Protein AF-A0A9E5UK78-F1 (afdb_monomer_lite)

Structure (mmCIF, N/CA/C/O backbone):
data_AF-A0A9E5UK78-F1
#
_entry.id   AF-A0A9E5UK78-F1
#
loop_
_atom_site.group_PDB
_atom_site.id
_atom_site.type_symbol
_atom_site.label_atom_id
_atom_site.label_alt_id
_atom_site.label_comp_id
_atom_site.label_asym_id
_atom_site.label_entity_id
_atom_site.label_seq_id
_atom_site.pdbx_PDB_ins_code
_atom_site.Cartn_x
_atom_site.Cartn_y
_atom_site.Cartn_z
_atom_site.occupancy
_atom_site.B_iso_or_equiv
_atom_site.auth_seq_id
_atom_site.auth_comp_id
_atom_site.auth_asym_id
_atom_site.auth_atom_id
_atom_site.pdbx_PDB_model_num
ATOM 1 N N . MET A 1 1 ? 20.469 11.215 -58.351 1.00 42.41 1 MET A N 1
ATOM 2 C CA . MET A 1 1 ? 19.037 10.948 -58.087 1.00 42.41 1 MET A CA 1
ATOM 3 C C . MET A 1 1 ? 18.698 11.428 -56.680 1.00 42.41 1 MET A C 1
ATOM 5 O O . MET A 1 1 ? 18.996 10.739 -55.715 1.00 42.41 1 MET A O 1
ATOM 9 N N . PHE A 1 2 ? 18.163 12.644 -56.558 1.00 44.72 2 PHE A N 1
ATOM 10 C CA . PHE A 1 2 ? 17.703 13.219 -55.291 1.00 44.72 2 PHE A CA 1
ATOM 11 C C . PHE A 1 2 ? 16.224 12.866 -55.111 1.00 44.72 2 PHE A C 1
ATOM 13 O O . PHE A 1 2 ? 15.361 13.484 -55.723 1.00 44.72 2 PHE A O 1
ATOM 20 N N . VAL A 1 3 ? 15.929 11.849 -54.301 1.00 43.56 3 VAL A N 1
ATOM 21 C CA . VAL A 1 3 ? 14.555 11.591 -53.851 1.00 43.56 3 VAL A CA 1
ATOM 22 C C . VAL A 1 3 ? 14.324 12.437 -52.599 1.00 43.56 3 VAL A C 1
ATOM 24 O O . VAL A 1 3 ? 14.972 12.242 -51.570 1.00 43.56 3 VAL A O 1
ATOM 27 N N . SER A 1 4 ? 13.451 13.434 -52.734 1.00 45.41 4 SER A N 1
ATOM 28 C CA . SER A 1 4 ? 13.182 14.498 -51.766 1.00 45.41 4 SER A CA 1
ATOM 29 C C . SER A 1 4 ? 12.792 13.980 -50.377 1.00 45.41 4 SER A C 1
ATOM 31 O O . SER A 1 4 ? 11.933 13.109 -50.231 1.00 45.41 4 SER A O 1
ATOM 33 N N . ARG A 1 5 ? 13.387 14.581 -49.334 1.00 51.69 5 ARG A N 1
ATOM 34 C CA . ARG A 1 5 ? 13.123 14.311 -47.903 1.00 51.69 5 ARG A CA 1
ATOM 35 C C . ARG A 1 5 ? 11.638 14.415 -47.517 1.00 51.69 5 ARG A C 1
ATOM 37 O O . ARG A 1 5 ? 11.216 13.764 -46.568 1.00 51.69 5 ARG A O 1
ATOM 44 N N . THR A 1 6 ? 10.843 15.161 -48.277 1.00 49.16 6 THR A N 1
ATOM 45 C CA . THR A 1 6 ? 9.388 15.287 -48.109 1.00 49.16 6 THR A CA 1
ATOM 46 C C . THR A 1 6 ? 8.626 13.993 -48.405 1.00 49.16 6 THR A C 1
ATOM 48 O O . THR A 1 6 ? 7.632 13.717 -47.739 1.00 49.16 6 THR A O 1
ATOM 51 N N . LEU A 1 7 ? 9.120 13.139 -49.310 1.00 45.22 7 LEU A N 1
ATOM 52 C CA . LEU A 1 7 ? 8.459 11.868 -49.633 1.00 45.22 7 LEU A CA 1
ATOM 53 C C . LEU A 1 7 ? 8.651 10.819 -48.522 1.00 45.22 7 LEU A C 1
ATOM 55 O O . LEU A 1 7 ? 7.753 10.027 -48.250 1.00 45.22 7 LEU A O 1
ATOM 59 N N . ARG A 1 8 ? 9.795 10.850 -47.819 1.00 50.72 8 ARG A N 1
ATOM 60 C CA . ARG A 1 8 ? 10.050 9.970 -46.662 1.00 50.72 8 ARG A CA 1
ATOM 61 C C . ARG A 1 8 ? 9.171 10.316 -45.458 1.00 50.72 8 ARG A C 1
ATOM 63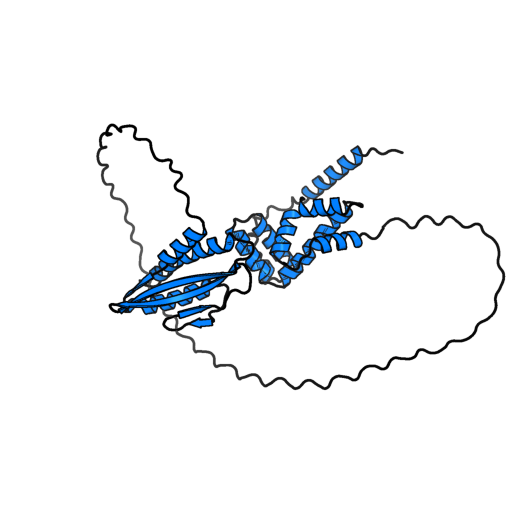 O O . ARG A 1 8 ? 8.740 9.404 -44.765 1.00 50.72 8 ARG A O 1
ATOM 70 N N . GLY A 1 9 ? 8.862 11.597 -45.239 1.00 44.38 9 GLY A N 1
ATOM 71 C CA . GLY A 1 9 ? 7.950 12.021 -44.169 1.00 44.38 9 GLY A CA 1
ATOM 72 C C . GLY A 1 9 ? 6.514 11.529 -44.379 1.00 44.38 9 GLY A C 1
ATOM 73 O O . GLY A 1 9 ? 5.891 11.030 -43.445 1.00 44.38 9 GLY A O 1
ATOM 74 N N . ALA A 1 10 ? 6.018 11.585 -45.619 1.00 46.38 10 ALA A N 1
ATOM 75 C CA . ALA A 1 10 ? 4.668 11.131 -45.955 1.00 46.38 10 ALA A CA 1
ATOM 76 C C . ALA A 1 10 ? 4.504 9.602 -45.843 1.00 46.38 10 ALA A C 1
ATOM 78 O O . ALA A 1 10 ? 3.478 9.127 -45.365 1.00 46.38 10 ALA A O 1
ATOM 79 N N . ILE A 1 11 ? 5.529 8.824 -46.207 1.00 51.22 11 ILE A N 1
ATOM 80 C CA . ILE A 1 11 ? 5.486 7.353 -46.118 1.00 51.22 11 ILE A CA 1
ATOM 81 C C . ILE A 1 11 ? 5.509 6.876 -44.654 1.00 51.22 11 ILE A C 1
ATOM 83 O O . ILE A 1 11 ? 4.821 5.915 -44.312 1.00 51.22 11 ILE A O 1
ATOM 87 N N . ILE A 1 12 ? 6.229 7.572 -43.765 1.00 52.47 12 ILE A N 1
ATOM 88 C CA . ILE A 1 12 ? 6.264 7.247 -42.328 1.00 52.47 12 ILE A CA 1
ATOM 89 C C . ILE A 1 12 ? 4.917 7.563 -41.653 1.00 52.47 12 ILE A C 1
ATOM 91 O O . ILE A 1 12 ? 4.447 6.773 -40.835 1.00 52.47 12 ILE A O 1
ATOM 95 N N . ALA A 1 13 ? 4.251 8.658 -42.037 1.00 48.34 13 ALA A N 1
ATOM 96 C CA . ALA A 1 13 ? 2.926 9.000 -41.514 1.00 48.34 13 ALA A CA 1
ATOM 97 C C . ALA A 1 13 ? 1.843 7.987 -41.938 1.00 48.34 13 ALA A C 1
ATOM 99 O O . ALA A 1 13 ? 0.986 7.624 -41.133 1.00 48.34 13 ALA A O 1
ATOM 100 N N . VAL A 1 14 ? 1.912 7.468 -43.169 1.00 49.97 14 VAL A N 1
ATOM 101 C CA . VAL A 1 14 ? 0.962 6.459 -43.673 1.00 49.97 14 VAL A CA 1
ATOM 102 C C . VAL A 1 14 ? 1.229 5.071 -43.075 1.00 49.97 14 VAL A C 1
ATOM 104 O O . VAL A 1 14 ? 0.281 4.354 -42.765 1.00 49.97 14 VAL A O 1
ATOM 107 N N . ALA A 1 15 ? 2.490 4.702 -42.821 1.00 47.78 15 ALA A N 1
ATOM 108 C CA . ALA A 1 15 ? 2.818 3.441 -42.150 1.00 47.78 15 ALA A CA 1
ATOM 109 C C . ALA A 1 15 ? 2.367 3.422 -40.676 1.00 47.78 15 ALA A C 1
ATOM 111 O O . ALA A 1 15 ? 1.872 2.402 -40.200 1.00 47.78 15 ALA A O 1
ATOM 112 N N . LEU A 1 16 ? 2.457 4.554 -39.966 1.00 47.16 16 LEU A N 1
ATOM 113 C CA . LEU A 1 16 ? 1.94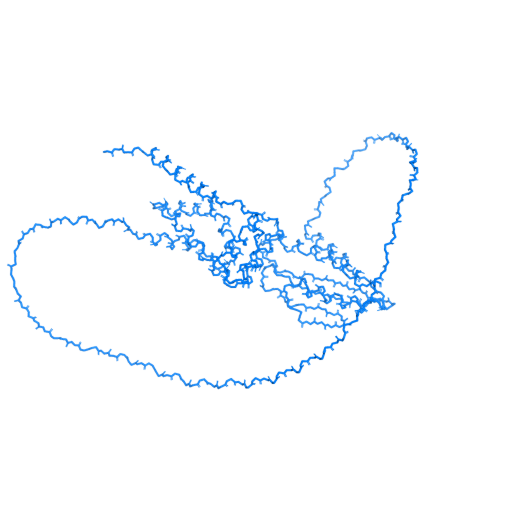1 4.677 -38.596 1.00 47.16 16 LEU A CA 1
ATOM 114 C C . LEU A 1 16 ? 0.404 4.705 -38.544 1.00 47.16 16 LEU A C 1
ATOM 116 O O . LEU A 1 16 ? -0.181 4.133 -37.627 1.00 47.16 16 LEU A O 1
ATOM 120 N N . ALA A 1 17 ? -0.260 5.280 -39.552 1.00 41.0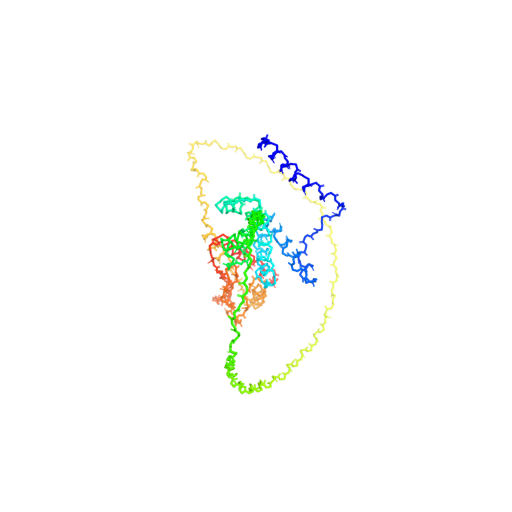3 17 ALA A N 1
ATOM 121 C CA . ALA A 1 17 ? -1.719 5.229 -39.666 1.00 41.03 17 ALA A CA 1
ATOM 122 C C . ALA A 1 17 ? -2.243 3.824 -40.032 1.00 41.03 17 ALA A C 1
ATOM 124 O O . ALA A 1 17 ? -3.293 3.413 -39.543 1.00 41.03 17 ALA A O 1
ATOM 125 N N . ALA A 1 18 ? -1.501 3.047 -40.830 1.00 38.00 18 ALA A N 1
ATOM 126 C CA . ALA A 1 18 ? -1.883 1.682 -41.200 1.00 38.00 18 ALA A CA 1
ATOM 127 C C . ALA A 1 18 ? -1.748 0.677 -40.038 1.00 38.00 18 ALA A C 1
ATOM 129 O O . ALA A 1 18 ? -2.551 -0.247 -39.931 1.00 38.00 18 ALA A O 1
ATOM 130 N N . VAL A 1 19 ? -0.800 0.885 -39.114 1.00 45.50 19 VAL A N 1
ATOM 131 C CA . VAL A 1 19 ? -0.694 0.071 -37.885 1.00 45.50 19 VAL A CA 1
ATOM 132 C C . VAL A 1 19 ? -1.803 0.414 -36.878 1.00 45.50 19 VAL A C 1
ATOM 134 O O . VAL A 1 19 ? -2.191 -0.438 -36.082 1.00 45.50 19 VAL A O 1
ATOM 137 N N . ALA A 1 20 ? -2.397 1.609 -36.959 1.00 43.84 20 ALA A N 1
ATOM 138 C CA . ALA A 1 20 ? -3.570 1.971 -36.162 1.00 43.84 20 ALA A CA 1
ATOM 139 C C . ALA A 1 20 ? -4.896 1.388 -36.705 1.00 43.84 20 ALA A C 1
ATOM 141 O O . ALA A 1 20 ? -5.881 1.354 -35.973 1.00 43.84 20 ALA A O 1
ATOM 142 N N . ALA A 1 21 ? -4.935 0.909 -37.956 1.00 40.28 21 ALA A N 1
ATOM 143 C CA . ALA A 1 21 ? -6.167 0.481 -38.633 1.00 40.28 21 ALA A CA 1
ATOM 144 C C . ALA A 1 21 ? -6.405 -1.046 -38.665 1.00 40.28 21 ALA A C 1
ATOM 146 O O . ALA A 1 21 ? -7.462 -1.486 -39.113 1.00 40.28 21 ALA A O 1
ATOM 147 N N . LEU A 1 22 ? -5.476 -1.869 -38.163 1.00 42.88 22 LEU A N 1
ATOM 148 C CA . LEU A 1 22 ? -5.626 -3.336 -38.100 1.00 42.88 22 LEU A CA 1
ATOM 149 C C . LEU A 1 22 ? -6.180 -3.864 -36.760 1.00 42.88 22 LEU A C 1
ATOM 151 O O . LEU A 1 22 ? -6.131 -5.061 -36.496 1.00 42.88 22 LEU A O 1
ATOM 155 N N . SER A 1 23 ? -6.756 -2.997 -35.925 1.00 46.34 23 SER A N 1
ATOM 156 C CA . SER A 1 23 ? -7.429 -3.371 -34.669 1.00 46.34 23 SER A CA 1
ATOM 157 C C . SER A 1 23 ? -8.962 -3.418 -34.766 1.00 46.34 23 SER A C 1
ATOM 159 O O . SER A 1 23 ? -9.639 -3.549 -33.747 1.00 46.34 23 SER A O 1
ATOM 161 N N . ILE A 1 24 ? -9.539 -3.374 -35.973 1.00 49.03 24 ILE A N 1
ATOM 162 C CA . ILE A 1 24 ? -10.983 -3.572 -36.178 1.00 49.03 24 ILE A CA 1
ATOM 163 C C . ILE A 1 24 ? -11.240 -5.057 -36.458 1.00 49.03 24 ILE A C 1
ATOM 165 O O . ILE A 1 24 ? -11.395 -5.489 -37.596 1.00 49.03 24 ILE A O 1
ATOM 169 N N . GLY A 1 25 ? -11.249 -5.851 -35.390 1.00 36.47 25 GLY A N 1
ATOM 170 C CA . GLY A 1 25 ? -11.561 -7.275 -35.426 1.00 36.47 25 GLY A CA 1
ATOM 171 C C . GLY A 1 25 ? -12.375 -7.679 -34.204 1.00 36.47 25 GLY A C 1
ATOM 172 O O . GLY A 1 25 ? -11.811 -8.071 -33.191 1.00 36.47 25 GLY A O 1
ATOM 173 N N . GLY A 1 26 ? -13.701 -7.597 -34.331 1.00 32.50 26 GLY A N 1
ATOM 174 C CA . GLY A 1 26 ? -14.662 -8.216 -33.420 1.00 32.50 26 GLY A CA 1
ATOM 175 C C . GLY A 1 26 ? -15.171 -7.306 -32.305 1.00 32.50 26 GLY A C 1
ATOM 176 O O . GLY A 1 26 ? -14.442 -6.947 -31.385 1.00 32.50 26 GLY A O 1
ATOM 177 N N . CYS A 1 27 ? -16.472 -7.011 -32.341 1.00 35.50 27 CYS A N 1
ATOM 178 C CA . CYS A 1 27 ? -17.244 -6.560 -31.187 1.00 35.50 27 CYS A CA 1
ATOM 179 C C . CYS A 1 27 ? -17.298 -7.680 -30.133 1.00 35.50 27 CYS A C 1
ATOM 181 O O . CYS A 1 27 ? -18.330 -8.310 -29.926 1.00 35.50 27 CYS A O 1
ATOM 183 N N . ALA A 1 28 ? -16.172 -7.958 -29.482 1.00 37.84 28 ALA A N 1
ATOM 184 C CA . ALA A 1 28 ? -16.184 -8.579 -28.176 1.00 37.84 28 ALA A CA 1
ATOM 185 C C . ALA A 1 28 ? -16.606 -7.484 -27.194 1.00 37.84 28 ALA A C 1
ATOM 187 O O . ALA A 1 28 ? -15.992 -6.416 -27.141 1.00 37.84 28 ALA A O 1
ATOM 188 N N . THR A 1 29 ? -17.675 -7.730 -26.440 1.00 34.56 29 THR A N 1
ATOM 189 C CA . THR A 1 29 ? -17.993 -6.996 -25.206 1.00 34.56 29 THR A CA 1
ATOM 190 C C . THR A 1 29 ? -16.703 -6.651 -24.460 1.00 34.56 29 THR A C 1
ATOM 192 O O . THR A 1 29 ? -15.838 -7.530 -24.401 1.00 34.56 29 THR A O 1
ATOM 195 N N . PRO A 1 30 ? -16.539 -5.429 -23.909 1.00 41.44 30 PRO A N 1
ATOM 196 C CA . PRO A 1 30 ? -15.314 -5.037 -23.226 1.00 41.44 30 PRO A CA 1
ATOM 197 C C . PRO A 1 30 ? -15.047 -6.063 -22.134 1.00 41.44 30 PRO A C 1
ATOM 199 O O . PRO A 1 30 ? -15.734 -6.096 -21.114 1.00 41.44 30 PRO A O 1
ATOM 202 N N . ARG A 1 31 ? -14.096 -6.961 -22.402 1.00 44.72 31 ARG A N 1
ATOM 203 C CA . ARG A 1 31 ? -13.612 -7.933 -21.437 1.00 44.72 31 ARG A CA 1
ATOM 204 C C . ARG A 1 31 ? -13.211 -7.074 -20.251 1.00 44.72 31 ARG A C 1
ATOM 206 O O . ARG A 1 31 ? -12.380 -6.178 -20.420 1.00 44.72 31 ARG A O 1
ATOM 213 N N . GLN A 1 32 ? -13.852 -7.256 -19.095 1.00 47.25 32 GLN A N 1
ATOM 214 C CA . GLN A 1 32 ? -13.256 -6.739 -17.872 1.00 47.25 32 GLN A CA 1
ATOM 215 C C . GLN A 1 32 ? -11.808 -7.222 -17.919 1.00 47.25 32 GLN A C 1
ATOM 217 O O . GLN A 1 32 ? -11.578 -8.421 -18.075 1.00 47.25 32 GLN A O 1
ATOM 222 N N . ARG A 1 33 ? -10.863 -6.277 -17.967 1.00 62.53 33 ARG A N 1
ATOM 223 C CA . ARG A 1 33 ? -9.425 -6.545 -18.045 1.00 62.53 33 ARG A CA 1
ATOM 224 C C . ARG A 1 33 ? -9.021 -7.165 -16.718 1.00 62.53 33 ARG A C 1
ATOM 226 O O . ARG A 1 33 ? -8.547 -6.478 -15.817 1.00 62.53 33 ARG A O 1
ATOM 233 N N . ASP A 1 34 ? -9.350 -8.438 -16.555 1.00 78.75 34 ASP A N 1
ATOM 234 C CA . ASP A 1 34 ? -9.189 -9.150 -15.307 1.00 78.75 34 ASP A CA 1
ATOM 235 C C . ASP A 1 34 ? -7.845 -9.862 -15.349 1.00 78.75 34 ASP A C 1
ATOM 237 O O . ASP A 1 34 ? -7.731 -11.069 -15.565 1.00 78.75 34 ASP A O 1
ATOM 241 N N . TRP A 1 35 ? -6.791 -9.075 -15.136 1.00 86.19 35 TRP A N 1
ATOM 242 C CA . TRP A 1 35 ? -5.421 -9.559 -14.972 1.00 86.19 35 TRP A CA 1
ATOM 243 C C . TRP A 1 35 ? -5.332 -10.694 -13.931 1.00 86.19 35 TRP A C 1
ATOM 245 O O . TRP A 1 35 ? -4.394 -11.488 -13.970 1.00 86.19 35 TRP A O 1
ATOM 255 N N . ARG A 1 36 ? -6.320 -10.833 -13.029 1.00 84.00 36 ARG A N 1
ATOM 256 C CA . ARG A 1 36 ? -6.431 -11.951 -12.081 1.00 84.00 36 ARG A CA 1
ATOM 257 C C . ARG A 1 36 ? -6.678 -13.285 -12.780 1.00 84.00 36 ARG A C 1
ATOM 259 O O . ARG A 1 36 ? -6.167 -14.300 -12.315 1.00 84.00 36 ARG A O 1
ATOM 266 N N . GLU A 1 37 ? -7.446 -13.312 -13.868 1.00 86.94 37 GLU A N 1
ATOM 267 C CA . GLU A 1 37 ? -7.641 -14.523 -14.672 1.00 86.94 37 GLU A CA 1
ATOM 268 C C . GLU A 1 37 ? -6.353 -14.909 -15.400 1.00 86.94 37 GLU A C 1
ATOM 270 O O . GLU A 1 37 ? -5.949 -16.070 -15.345 1.00 86.94 37 GLU A O 1
ATOM 275 N N . ALA A 1 38 ? -5.661 -13.933 -15.996 1.00 88.25 38 ALA A N 1
ATOM 276 C CA . ALA A 1 38 ? -4.374 -14.158 -16.653 1.00 88.25 38 ALA A CA 1
ATOM 277 C C . ALA A 1 38 ? -3.313 -14.685 -15.669 1.00 88.25 38 ALA A C 1
ATOM 279 O O . ALA A 1 38 ? -2.618 -15.654 -15.970 1.00 88.25 38 ALA A O 1
ATOM 280 N N . LEU A 1 39 ? -3.257 -14.136 -14.448 1.00 88.06 39 LEU A N 1
ATOM 281 C CA . LEU A 1 39 ? -2.388 -14.647 -13.382 1.00 88.06 39 LEU A CA 1
ATOM 282 C C . LEU A 1 39 ? -2.724 -16.091 -12.991 1.00 88.06 39 LEU A C 1
ATOM 284 O O . LEU A 1 39 ? -1.817 -16.907 -12.849 1.00 88.06 39 LEU A O 1
ATOM 288 N N . LYS A 1 40 ? -4.011 -16.432 -12.840 1.00 88.75 40 LYS A N 1
ATOM 289 C CA . LYS A 1 40 ? -4.438 -17.814 -12.545 1.00 88.75 40 LYS A CA 1
ATOM 290 C C . LYS A 1 40 ? -4.066 -18.783 -13.667 1.00 88.75 40 LYS A C 1
ATOM 292 O O . LYS A 1 40 ? -3.755 -19.935 -13.386 1.00 88.75 40 LYS A O 1
ATOM 297 N N . ALA A 1 41 ? -4.093 -18.317 -14.914 1.00 90.56 41 ALA A N 1
ATOM 298 C CA . ALA A 1 41 ? -3.684 -19.084 -16.085 1.00 90.56 41 ALA A CA 1
ATOM 299 C C . ALA A 1 41 ? -2.154 -19.172 -16.260 1.00 90.56 41 ALA A C 1
ATOM 301 O O . ALA A 1 41 ? -1.688 -19.903 -17.131 1.00 90.56 41 ALA A O 1
ATOM 302 N N . GLY A 1 42 ? -1.369 -18.443 -15.457 1.00 91.94 42 GLY A N 1
ATOM 303 C CA . GLY A 1 42 ? 0.086 -18.356 -15.605 1.00 91.94 42 GLY A CA 1
ATOM 304 C C . GLY A 1 42 ? 0.543 -17.502 -16.794 1.00 91.94 42 GLY A C 1
ATOM 305 O O . GLY A 1 42 ? 1.722 -17.527 -17.146 1.00 91.94 42 GLY A O 1
ATOM 306 N N . ASP A 1 43 ? -0.357 -16.733 -17.413 1.00 94.38 43 ASP A N 1
ATOM 307 C CA . ASP A 1 43 ? -0.027 -15.806 -18.497 1.00 94.38 43 ASP A CA 1
ATOM 308 C C . ASP A 1 43 ? 0.380 -14.440 -17.929 1.00 94.38 43 ASP A C 1
ATOM 310 O O . ASP A 1 43 ? -0.386 -13.473 -17.872 1.00 94.38 43 ASP A O 1
ATOM 314 N N . TYR A 1 44 ? 1.632 -14.369 -17.482 1.00 93.19 44 TYR A N 1
ATOM 315 C CA . TYR A 1 44 ? 2.203 -13.157 -16.897 1.00 93.19 44 TYR A CA 1
ATOM 316 C C . TYR A 1 44 ? 2.350 -12.007 -17.905 1.00 93.19 44 TYR A C 1
ATOM 318 O O . TYR A 1 44 ? 2.378 -10.846 -17.497 1.00 93.19 44 TYR A O 1
ATOM 326 N N . ALA A 1 45 ? 2.425 -12.297 -19.208 1.00 92.81 45 ALA A N 1
ATOM 327 C CA . ALA A 1 45 ? 2.512 -11.273 -20.247 1.00 92.81 45 ALA A CA 1
ATOM 328 C C . ALA A 1 45 ? 1.168 -10.558 -20.429 1.00 92.81 45 ALA A C 1
ATOM 330 O O . ALA A 1 45 ? 1.119 -9.324 -20.409 1.00 92.81 45 ALA A O 1
ATOM 331 N N . ALA A 1 46 ? 0.078 -11.324 -20.529 1.00 92.00 46 ALA A N 1
ATOM 332 C CA . ALA A 1 46 ? -1.271 -10.772 -20.567 1.00 92.00 46 ALA A CA 1
ATOM 333 C C . ALA A 1 46 ? -1.601 -10.022 -19.268 1.00 92.00 46 ALA A C 1
ATOM 335 O O . ALA A 1 46 ? -2.037 -8.871 -19.318 1.00 92.00 46 ALA A O 1
ATOM 336 N N . ALA A 1 47 ? -1.291 -10.619 -18.111 1.00 92.88 47 ALA A N 1
ATOM 337 C CA . ALA A 1 47 ? -1.506 -9.986 -16.812 1.00 92.88 47 ALA A CA 1
ATOM 338 C C . ALA A 1 47 ? -0.760 -8.648 -16.682 1.00 92.88 47 ALA A C 1
ATOM 340 O O . ALA A 1 47 ? -1.342 -7.662 -16.233 1.00 92.88 47 ALA A O 1
ATOM 341 N N . TYR A 1 48 ? 0.509 -8.582 -17.104 1.00 93.75 48 TYR A N 1
ATOM 342 C CA . TYR A 1 48 ? 1.279 -7.337 -17.094 1.00 93.75 48 TYR A CA 1
ATOM 343 C C . TYR A 1 48 ? 0.667 -6.271 -18.010 1.00 93.75 48 TYR A C 1
ATOM 345 O O . TYR A 1 48 ? 0.554 -5.113 -17.609 1.00 93.75 48 TYR A O 1
ATOM 353 N N . SER A 1 49 ? 0.242 -6.647 -19.221 1.00 91.81 49 SER A N 1
ATOM 354 C CA . SER A 1 49 ? -0.384 -5.709 -20.158 1.00 91.81 49 SER A CA 1
ATOM 355 C C . SER A 1 49 ? -1.688 -5.132 -19.602 1.00 91.81 49 SER A C 1
ATOM 357 O O . SER A 1 49 ? -1.913 -3.924 -19.686 1.00 91.81 49 SER A O 1
ATOM 359 N N . ASP A 1 50 ? -2.524 -5.972 -18.992 1.00 92.62 50 ASP A N 1
ATOM 360 C CA . ASP A 1 50 ? -3.776 -5.544 -18.368 1.00 92.62 50 ASP A CA 1
ATOM 361 C C . ASP A 1 50 ? -3.533 -4.668 -17.132 1.00 92.62 50 ASP A C 1
ATOM 363 O O . ASP A 1 50 ? -4.233 -3.671 -16.938 1.00 92.62 50 ASP A O 1
ATOM 367 N N . LEU A 1 51 ? -2.513 -4.980 -16.322 1.00 92.31 51 LEU A N 1
ATOM 368 C CA . LEU A 1 51 ? -2.092 -4.153 -15.186 1.00 92.31 51 LEU A CA 1
ATOM 369 C C . LEU A 1 51 ? -1.583 -2.781 -15.637 1.00 92.31 51 LEU A C 1
ATOM 371 O O . LEU A 1 51 ? -1.989 -1.772 -15.061 1.00 92.31 51 LEU A O 1
ATOM 375 N N . PHE A 1 52 ? -0.744 -2.728 -16.675 1.00 93.19 52 PHE A N 1
ATOM 376 C CA . PHE A 1 52 ? -0.266 -1.474 -17.259 1.00 93.19 52 PHE A CA 1
ATOM 377 C C . PHE A 1 52 ? -1.434 -0.616 -17.746 1.00 93.19 52 PHE A C 1
ATOM 379 O O . PHE A 1 52 ? -1.523 0.565 -17.427 1.00 93.19 52 PHE A O 1
ATOM 386 N N . GLU A 1 53 ? -2.366 -1.214 -18.480 1.00 92.44 53 GLU A N 1
ATOM 387 C CA . GLU A 1 53 ? -3.533 -0.515 -19.003 1.00 92.44 53 GLU A CA 1
ATOM 388 C C . GLU A 1 53 ? -4.490 -0.036 -17.899 1.00 92.44 53 GLU A C 1
ATOM 390 O O . GLU A 1 53 ? -5.026 1.073 -17.973 1.00 92.44 53 GLU A O 1
ATOM 395 N N . THR A 1 54 ? -4.679 -0.849 -16.857 1.00 90.06 54 THR A N 1
ATOM 396 C CA . THR A 1 54 ? -5.463 -0.493 -15.664 1.00 90.06 54 THR A CA 1
ATOM 397 C C . THR A 1 54 ? -4.814 0.665 -14.913 1.00 90.06 54 THR A C 1
ATOM 399 O O . THR A 1 54 ? -5.499 1.599 -14.501 1.00 90.06 54 THR A O 1
ATOM 402 N N . TRP A 1 55 ? -3.488 0.646 -14.778 1.00 93.19 55 TRP A N 1
ATOM 403 C CA . TRP A 1 55 ? -2.732 1.746 -14.198 1.00 93.19 55 TRP A CA 1
ATOM 404 C C . TRP A 1 55 ? -2.826 3.008 -15.065 1.00 93.19 55 TRP A C 1
ATOM 406 O O . TRP A 1 55 ? -3.146 4.079 -14.564 1.00 93.19 55 TRP A O 1
ATOM 416 N N . ARG A 1 56 ? -2.634 2.909 -16.380 1.00 91.25 56 ARG A N 1
ATOM 417 C CA . ARG A 1 56 ? -2.654 4.065 -17.287 1.00 91.25 56 ARG A CA 1
ATOM 418 C C . ARG A 1 56 ? -3.992 4.813 -17.242 1.00 91.25 56 ARG A C 1
ATOM 420 O O . ARG A 1 56 ? -4.006 6.038 -17.152 1.00 91.25 56 ARG A O 1
ATOM 427 N N . MET A 1 57 ? -5.102 4.072 -17.243 1.00 89.25 57 MET A N 1
ATOM 428 C CA . MET A 1 57 ? -6.466 4.620 -17.306 1.00 89.25 57 MET A CA 1
ATOM 429 C C . MET A 1 57 ? -7.137 4.813 -15.933 1.00 89.25 57 MET A C 1
ATOM 431 O O . MET A 1 57 ? -8.233 5.367 -15.860 1.00 89.25 57 MET A O 1
ATOM 435 N N . GLY A 1 58 ? -6.523 4.329 -14.852 1.00 84.00 58 GLY A N 1
ATOM 436 C CA . GLY A 1 58 ? -7.133 4.272 -13.524 1.00 84.00 58 GLY A CA 1
ATOM 437 C C . GLY A 1 58 ? -7.151 5.602 -12.766 1.00 84.00 58 GLY A C 1
ATOM 438 O O . GLY A 1 58 ? -6.319 6.488 -12.978 1.00 84.00 58 GLY A O 1
ATOM 439 N N . THR A 1 59 ? -8.072 5.713 -11.803 1.00 81.44 59 THR A N 1
ATOM 440 C CA . THR A 1 59 ? -8.020 6.741 -10.749 1.00 81.44 59 THR A CA 1
ATOM 441 C C . THR A 1 59 ? -6.782 6.534 -9.859 1.00 81.44 59 THR A C 1
ATOM 443 O O . THR A 1 59 ? -6.181 5.459 -9.896 1.00 81.44 59 THR A O 1
ATOM 446 N N . PRO A 1 60 ? -6.373 7.515 -9.029 1.00 76.06 60 PRO A N 1
ATOM 447 C CA . PRO A 1 60 ? -5.212 7.362 -8.145 1.00 76.06 60 PRO A CA 1
ATOM 448 C C . PRO A 1 60 ? -5.238 6.090 -7.280 1.00 76.06 60 PRO A C 1
ATOM 450 O O . PRO A 1 60 ? -4.206 5.436 -7.118 1.00 76.06 60 PRO A O 1
ATOM 453 N N . ASP A 1 61 ? -6.416 5.697 -6.792 1.00 63.94 61 ASP A N 1
ATOM 454 C CA . ASP A 1 61 ? -6.589 4.469 -6.013 1.00 63.94 61 ASP A CA 1
ATOM 455 C C . ASP A 1 61 ? -6.354 3.220 -6.873 1.00 63.94 61 ASP A C 1
ATOM 457 O O . ASP A 1 61 ? -5.555 2.360 -6.498 1.00 63.94 61 ASP A O 1
ATOM 461 N N . VAL A 1 62 ? -6.947 3.166 -8.071 1.00 80.31 62 VAL A N 1
ATOM 462 C CA . VAL A 1 62 ? -6.772 2.058 -9.029 1.00 80.31 62 VAL A CA 1
ATOM 463 C C . VAL A 1 62 ? -5.315 1.941 -9.485 1.00 80.31 62 VAL A C 1
ATOM 465 O O . VAL A 1 62 ? -4.779 0.837 -9.565 1.00 80.31 62 VAL A O 1
ATOM 468 N N . LYS A 1 63 ? -4.632 3.071 -9.711 1.00 85.00 63 LYS A N 1
ATOM 469 C CA . LYS A 1 63 ? -3.191 3.108 -10.006 1.00 85.00 63 LYS A CA 1
ATOM 470 C C . LYS A 1 63 ? -2.378 2.471 -8.886 1.00 85.00 63 LYS A C 1
ATOM 472 O O . LYS A 1 63 ? -1.496 1.655 -9.147 1.00 85.00 63 LYS A O 1
ATOM 477 N N . SER A 1 64 ? -2.672 2.834 -7.640 1.00 76.69 64 SER A N 1
ATOM 478 C CA . SER A 1 64 ? -1.967 2.281 -6.483 1.00 76.69 64 SER A CA 1
ATOM 479 C C . SER A 1 64 ? -2.221 0.781 -6.313 1.00 76.69 64 SER A C 1
ATOM 481 O O . SER A 1 64 ? -1.290 0.034 -6.014 1.00 76.69 64 SER A O 1
ATOM 483 N N . GLU A 1 65 ? -3.447 0.324 -6.572 1.00 79.81 65 GLU A N 1
ATOM 484 C CA . GLU A 1 65 ? -3.807 -1.089 -6.508 1.00 79.81 65 GLU A CA 1
ATOM 485 C C . GLU A 1 65 ? -3.084 -1.897 -7.594 1.00 79.81 65 GLU A C 1
ATOM 487 O O . GLU A 1 65 ? -2.425 -2.886 -7.274 1.00 79.81 65 GLU A O 1
ATOM 492 N N . ALA A 1 66 ? -3.111 -1.442 -8.851 1.00 86.12 66 ALA A N 1
ATOM 493 C CA . ALA A 1 66 ? -2.409 -2.098 -9.956 1.00 86.12 66 ALA A CA 1
ATOM 494 C C . ALA A 1 66 ? -0.900 -2.240 -9.682 1.00 86.12 66 ALA A C 1
ATOM 496 O O . ALA A 1 66 ? -0.321 -3.303 -9.908 1.00 86.12 66 ALA A O 1
ATOM 497 N N . LEU A 1 67 ? -0.271 -1.201 -9.120 1.00 86.81 67 LEU A N 1
ATOM 498 C CA . LEU A 1 67 ? 1.141 -1.249 -8.731 1.00 86.81 67 LEU A CA 1
ATOM 499 C C . LEU A 1 67 ? 1.413 -2.254 -7.610 1.00 86.81 67 LEU A C 1
ATOM 501 O O . LEU A 1 67 ? 2.391 -2.996 -7.693 1.00 86.81 67 LEU A O 1
ATOM 505 N N . ARG A 1 68 ? 0.553 -2.322 -6.584 1.00 81.38 68 ARG A N 1
ATOM 506 C CA . ARG A 1 68 ? 0.702 -3.308 -5.499 1.00 81.38 68 ARG A CA 1
ATOM 507 C C . ARG A 1 68 ? 0.699 -4.735 -6.032 1.00 81.38 68 ARG A C 1
ATOM 509 O O . ARG A 1 68 ? 1.522 -5.538 -5.600 1.00 81.38 68 ARG A O 1
ATOM 516 N N . TYR A 1 69 ? -0.192 -5.049 -6.971 1.00 85.38 69 TYR A N 1
ATOM 517 C CA . TYR A 1 69 ? -0.231 -6.380 -7.578 1.00 85.38 69 TYR A CA 1
ATOM 518 C C . TYR A 1 69 ? 0.990 -6.651 -8.451 1.00 85.38 69 TYR A C 1
ATOM 520 O O . TYR A 1 69 ? 1.608 -7.705 -8.307 1.00 85.38 69 TYR A O 1
ATOM 528 N N . ALA A 1 70 ? 1.386 -5.692 -9.291 1.00 87.44 70 ALA A N 1
ATOM 529 C CA . ALA A 1 70 ? 2.552 -5.844 -10.155 1.00 87.44 70 ALA A CA 1
ATOM 530 C C . ALA A 1 70 ? 3.858 -6.062 -9.366 1.00 87.44 70 ALA A C 1
ATOM 532 O O . ALA A 1 70 ? 4.713 -6.829 -9.798 1.00 87.44 70 ALA A O 1
ATOM 533 N N . TRP A 1 71 ? 4.003 -5.429 -8.197 1.00 82.94 71 TRP A N 1
ATOM 534 C CA . TRP A 1 71 ? 5.165 -5.590 -7.312 1.00 82.94 71 TRP A CA 1
ATOM 535 C C . TRP A 1 71 ? 5.225 -6.905 -6.559 1.00 82.94 71 TRP A C 1
ATOM 537 O O . TRP A 1 71 ? 6.317 -7.375 -6.236 1.00 82.94 71 TRP A O 1
ATOM 547 N N . ARG A 1 72 ? 4.070 -7.479 -6.229 1.00 82.88 72 ARG A N 1
ATOM 548 C CA . ARG A 1 72 ? 4.010 -8.659 -5.366 1.00 82.88 72 ARG A CA 1
ATOM 549 C C . ARG A 1 72 ? 4.423 -9.936 -6.093 1.00 82.88 72 ARG A C 1
ATOM 551 O O . ARG A 1 72 ? 4.817 -10.895 -5.433 1.00 82.88 72 ARG A O 1
ATOM 558 N N . ASP A 1 73 ? 4.341 -9.946 -7.423 1.00 86.69 73 ASP A N 1
ATOM 559 C CA . ASP A 1 73 ? 4.670 -11.107 -8.245 1.00 86.69 73 ASP A CA 1
ATOM 560 C C . ASP A 1 73 ? 6.027 -10.929 -8.962 1.00 86.69 73 ASP A C 1
ATOM 562 O O . ASP A 1 73 ? 6.163 -10.072 -9.843 1.00 86.69 73 ASP A O 1
ATOM 566 N N . PRO A 1 74 ? 7.050 -11.744 -8.637 1.00 88.00 74 PRO A N 1
ATOM 567 C CA . PRO A 1 74 ? 8.364 -11.642 -9.267 1.00 88.00 74 PRO A CA 1
ATOM 568 C C . PRO A 1 74 ? 8.342 -11.950 -10.773 1.00 88.00 74 PRO A C 1
ATOM 570 O O . PRO A 1 74 ? 9.208 -11.462 -11.502 1.00 88.00 74 PRO A O 1
ATOM 573 N N . ASN A 1 75 ? 7.364 -12.719 -11.264 1.00 92.31 75 ASN A N 1
ATOM 574 C CA . ASN A 1 75 ? 7.233 -13.006 -12.691 1.00 92.31 75 ASN A CA 1
ATOM 575 C C . ASN A 1 75 ? 6.735 -11.777 -13.451 1.00 92.31 75 ASN A C 1
ATOM 577 O O . ASN A 1 75 ? 7.237 -11.488 -14.535 1.00 92.31 75 ASN A O 1
ATOM 581 N N . ILE A 1 76 ? 5.818 -11.002 -12.862 1.00 92.06 76 ILE A N 1
ATOM 582 C CA . ILE A 1 76 ? 5.366 -9.729 -13.440 1.00 92.06 76 ILE A CA 1
ATOM 583 C C . ILE A 1 76 ? 6.520 -8.725 -13.504 1.00 92.06 76 ILE A C 1
ATOM 585 O O . ILE A 1 76 ? 6.705 -8.065 -14.525 1.00 92.06 76 ILE A O 1
ATOM 589 N N . VAL A 1 77 ? 7.356 -8.667 -12.464 1.00 88.38 77 VAL A N 1
ATOM 590 C CA . VAL A 1 77 ? 8.580 -7.849 -12.460 1.00 88.38 77 VAL A CA 1
ATOM 591 C C . VAL A 1 77 ? 9.538 -8.257 -13.589 1.00 88.38 77 VAL A C 1
ATOM 593 O O . VAL A 1 77 ? 10.069 -7.398 -14.296 1.00 88.38 77 VAL A O 1
ATOM 596 N N . ALA A 1 78 ? 9.744 -9.560 -13.805 1.00 89.25 78 ALA A N 1
ATOM 597 C CA . ALA A 1 78 ? 10.582 -10.054 -14.898 1.00 89.25 78 ALA A CA 1
ATOM 598 C C . ALA A 1 78 ? 10.003 -9.707 -16.282 1.00 89.25 78 ALA A C 1
ATOM 600 O O . ALA A 1 78 ? 10.742 -9.273 -17.171 1.00 89.25 78 ALA A O 1
ATOM 601 N N . VAL A 1 79 ? 8.683 -9.841 -16.452 1.00 93.06 79 VAL A N 1
ATOM 602 C CA . VAL A 1 79 ? 7.971 -9.457 -17.680 1.00 93.06 79 VAL A CA 1
ATOM 603 C C . VAL A 1 79 ? 8.092 -7.957 -17.942 1.00 93.06 79 VAL A C 1
ATOM 605 O O . VAL A 1 79 ? 8.350 -7.579 -19.080 1.00 93.06 79 VAL A O 1
ATOM 608 N N . ALA A 1 80 ? 7.997 -7.109 -16.916 1.00 89.75 80 ALA A N 1
ATOM 609 C CA . ALA A 1 80 ? 8.124 -5.659 -17.061 1.00 89.75 80 ALA A CA 1
ATOM 610 C C . ALA A 1 80 ? 9.475 -5.243 -17.664 1.00 89.75 80 ALA A C 1
ATOM 612 O O . ALA A 1 80 ? 9.526 -4.396 -18.557 1.00 89.75 80 ALA A O 1
ATOM 613 N N . ARG A 1 81 ? 10.577 -5.869 -17.219 1.00 87.25 81 ARG A N 1
ATOM 614 C CA . ARG A 1 81 ? 11.912 -5.624 -17.797 1.00 87.25 81 ARG A CA 1
ATOM 615 C C . ARG A 1 81 ? 11.978 -6.048 -19.260 1.00 87.25 81 ARG A C 1
ATOM 617 O O . ARG A 1 81 ? 12.513 -5.321 -20.092 1.00 87.25 81 ARG A O 1
ATOM 624 N N . LYS A 1 82 ? 11.432 -7.229 -19.561 1.00 90.81 82 LYS A N 1
ATOM 625 C CA . LYS A 1 82 ? 11.431 -7.789 -20.913 1.00 90.81 82 LYS A CA 1
ATOM 626 C C . LYS A 1 82 ? 10.594 -6.941 -21.877 1.00 90.81 82 LYS A C 1
ATOM 628 O O . LYS A 1 82 ? 11.100 -6.601 -22.941 1.00 90.81 82 LYS A O 1
ATOM 633 N N . ASP A 1 83 ? 9.370 -6.560 -21.498 1.00 91.62 83 ASP A N 1
ATOM 634 C CA . ASP A 1 83 ? 8.503 -5.706 -22.324 1.00 91.62 83 ASP A CA 1
ATOM 635 C C . ASP A 1 83 ? 9.180 -4.362 -22.599 1.00 91.62 83 ASP A C 1
ATOM 637 O O . ASP A 1 83 ? 9.236 -3.941 -23.751 1.00 91.62 83 ASP A O 1
ATOM 641 N N . LEU A 1 84 ? 9.789 -3.722 -21.593 1.00 90.50 84 LEU A N 1
ATOM 642 C CA . LEU A 1 84 ? 10.489 -2.457 -21.813 1.00 90.50 84 LEU A CA 1
ATOM 643 C C . LEU A 1 84 ? 11.617 -2.595 -22.851 1.00 90.50 84 LEU A C 1
ATOM 645 O O . LEU A 1 84 ? 11.691 -1.793 -23.783 1.00 90.50 84 LEU A O 1
ATOM 649 N N . ALA A 1 85 ? 12.459 -3.625 -22.734 1.00 88.25 85 ALA A N 1
ATOM 650 C CA . ALA A 1 85 ? 13.536 -3.878 -23.691 1.00 88.25 85 ALA A CA 1
ATOM 651 C C . ALA A 1 85 ? 13.006 -4.141 -25.116 1.00 88.25 85 ALA A C 1
ATOM 653 O O . ALA A 1 85 ? 13.538 -3.603 -26.090 1.00 88.25 85 ALA A O 1
ATOM 654 N N . GLU A 1 86 ? 11.931 -4.925 -25.246 1.00 91.00 86 GLU A N 1
ATOM 655 C CA . GLU A 1 86 ? 11.285 -5.224 -26.532 1.00 91.00 86 GLU A CA 1
ATOM 656 C C . GLU A 1 86 ? 10.658 -3.981 -27.178 1.00 91.00 86 GLU A C 1
ATOM 658 O O . GLU A 1 86 ? 10.713 -3.823 -28.397 1.00 91.00 86 GLU A O 1
ATOM 663 N N . ARG A 1 87 ? 10.098 -3.068 -26.377 1.00 91.19 87 ARG A N 1
ATOM 664 C CA . ARG A 1 87 ? 9.460 -1.831 -26.857 1.00 91.19 87 ARG A CA 1
ATOM 665 C C . ARG A 1 87 ? 10.468 -0.751 -27.240 1.00 91.19 87 ARG A C 1
ATOM 667 O O . ARG A 1 87 ? 10.193 0.022 -28.155 1.00 91.19 87 ARG A O 1
ATOM 674 N N . ILE A 1 88 ? 11.625 -0.696 -26.579 1.00 89.56 88 ILE A N 1
ATOM 675 C CA . ILE A 1 88 ? 12.688 0.269 -26.905 1.00 89.56 88 ILE A CA 1
ATOM 676 C C . ILE A 1 88 ? 13.354 -0.077 -28.244 1.00 89.56 88 ILE A C 1
ATOM 678 O O . ILE A 1 88 ? 13.687 0.832 -29.005 1.00 89.56 88 ILE A O 1
ATOM 682 N N . GLN A 1 89 ? 13.520 -1.364 -28.569 1.00 88.50 89 GLN A N 1
ATOM 683 C CA . GLN A 1 89 ? 14.223 -1.802 -29.781 1.00 88.50 89 GLN A CA 1
ATOM 684 C C . GLN A 1 89 ? 13.705 -1.172 -31.095 1.00 88.50 89 GLN A C 1
ATOM 686 O O . GLN A 1 89 ? 14.519 -0.591 -31.812 1.00 88.50 89 GLN A O 1
ATOM 691 N N . PRO A 1 90 ? 12.396 -1.182 -31.423 1.00 86.88 90 PRO A N 1
ATOM 692 C CA . PRO A 1 90 ? 11.905 -0.559 -32.656 1.00 86.88 90 PRO A CA 1
ATOM 693 C C . PRO A 1 90 ? 12.098 0.966 -32.684 1.00 86.88 90 PRO A C 1
ATOM 695 O O . PRO A 1 90 ? 12.310 1.542 -33.752 1.00 86.88 90 PRO A O 1
ATOM 698 N N . VAL A 1 91 ? 12.074 1.637 -31.525 1.00 86.31 91 VAL A N 1
ATOM 699 C CA . VAL A 1 91 ? 12.377 3.077 -31.430 1.00 86.31 91 VAL A CA 1
ATOM 700 C C . VAL A 1 91 ? 13.867 3.317 -31.691 1.00 86.31 91 VAL A C 1
ATOM 702 O O . VAL A 1 91 ? 14.228 4.221 -32.443 1.00 86.31 91 VAL A O 1
ATOM 705 N N . ALA A 1 92 ? 14.743 2.466 -31.153 1.00 85.50 92 ALA A N 1
ATOM 706 C CA . ALA A 1 92 ? 16.174 2.504 -31.447 1.00 85.50 92 ALA A CA 1
ATOM 707 C C . ALA A 1 92 ? 16.466 2.264 -32.940 1.00 85.50 92 ALA A C 1
ATOM 709 O O . ALA A 1 92 ? 17.329 2.923 -33.526 1.00 85.50 92 ALA A O 1
ATOM 710 N N . ASP A 1 93 ? 15.714 1.377 -33.592 1.00 84.50 93 ASP A N 1
ATOM 711 C CA . ASP A 1 93 ? 15.839 1.121 -35.027 1.00 84.50 93 ASP A CA 1
ATOM 712 C C . ASP A 1 93 ? 15.403 2.333 -35.871 1.00 84.50 93 ASP A C 1
ATOM 714 O O . ASP A 1 93 ? 16.055 2.633 -36.876 1.00 84.50 93 ASP A O 1
ATOM 718 N N . ALA A 1 94 ? 14.383 3.083 -35.438 1.00 84.81 94 ALA A N 1
ATOM 719 C CA . ALA A 1 94 ? 13.906 4.296 -36.110 1.00 84.81 94 ALA A CA 1
ATOM 720 C C . ALA A 1 94 ? 14.841 5.514 -35.940 1.00 84.81 94 ALA A C 1
ATOM 722 O O . ALA A 1 94 ? 14.991 6.318 -36.864 1.00 84.81 94 ALA A O 1
ATOM 723 N N . HIS A 1 95 ? 15.509 5.650 -34.791 1.00 81.88 95 HIS A N 1
ATOM 724 C CA . HIS A 1 95 ? 16.384 6.786 -34.475 1.00 81.88 95 HIS A CA 1
ATOM 725 C C . HIS A 1 95 ? 17.840 6.517 -34.875 1.00 81.88 95 HIS A C 1
ATOM 727 O O . HIS A 1 95 ? 18.721 6.272 -34.051 1.00 81.88 95 HIS A O 1
ATOM 733 N N . ALA A 1 96 ? 18.084 6.560 -36.188 1.00 64.25 96 ALA A N 1
ATOM 734 C CA . ALA A 1 96 ? 19.296 6.065 -36.831 1.00 64.25 96 ALA A CA 1
ATOM 735 C C . ALA A 1 96 ? 20.590 6.870 -36.610 1.00 64.25 96 ALA A C 1
ATOM 737 O O . ALA A 1 96 ? 21.165 7.387 -37.565 1.00 64.25 96 ALA A O 1
ATOM 738 N N . GLY A 1 97 ? 21.097 6.889 -35.377 1.00 68.44 97 GLY A N 1
ATOM 739 C CA . GLY A 1 97 ? 22.457 7.346 -35.067 1.00 68.44 97 GLY A CA 1
ATOM 740 C C . GLY A 1 97 ? 22.559 8.416 -33.985 1.00 68.44 97 GLY A C 1
ATOM 741 O O . GLY A 1 97 ? 23.664 8.862 -33.695 1.00 68.44 97 GLY A O 1
ATOM 742 N N . ASP A 1 98 ? 21.439 8.834 -33.394 1.00 84.50 98 ASP A N 1
ATOM 743 C CA . ASP A 1 98 ? 21.441 9.832 -32.329 1.00 84.50 98 ASP A CA 1
ATOM 744 C C . ASP A 1 98 ? 20.831 9.259 -31.047 1.00 84.50 98 ASP A C 1
ATOM 746 O O . ASP A 1 98 ? 19.611 9.151 -30.894 1.00 84.50 98 ASP A O 1
ATOM 750 N N . LEU A 1 99 ? 21.720 8.901 -30.117 1.00 84.81 99 LEU A N 1
ATOM 751 C CA . LEU A 1 99 ? 21.363 8.410 -28.791 1.00 84.81 99 LEU A CA 1
ATOM 752 C C . LEU A 1 99 ? 20.554 9.450 -27.999 1.00 84.81 99 LEU A C 1
ATOM 754 O O . LEU A 1 99 ? 19.672 9.067 -27.234 1.00 84.81 99 LEU A O 1
ATOM 758 N N . ALA A 1 100 ? 20.814 10.749 -28.188 1.00 85.50 100 ALA A N 1
ATOM 759 C CA . ALA A 1 100 ? 20.080 11.806 -27.498 1.00 85.50 100 ALA A CA 1
ATOM 760 C C . ALA A 1 100 ? 18.640 11.899 -28.019 1.00 85.50 100 ALA A C 1
ATOM 762 O O . ALA A 1 100 ? 17.701 11.962 -27.225 1.00 85.50 100 ALA A O 1
ATOM 763 N N . SER A 1 101 ? 18.449 11.816 -29.340 1.00 85.06 101 SER A N 1
ATOM 764 C CA . SER A 1 101 ? 17.112 11.732 -29.942 1.00 85.06 101 SER A CA 1
ATOM 765 C C . SER A 1 101 ? 16.355 10.470 -29.523 1.00 85.06 101 SER A C 1
ATOM 767 O O . SER A 1 101 ? 15.163 10.556 -29.238 1.00 85.06 101 SER A O 1
ATOM 769 N N . LEU A 1 102 ? 17.026 9.314 -29.433 1.00 86.12 102 LEU A N 1
ATOM 770 C CA . LEU A 1 102 ? 16.420 8.079 -28.920 1.00 86.12 102 LEU A CA 1
ATOM 771 C C . LEU A 1 102 ? 15.997 8.230 -27.455 1.00 86.12 102 LEU A C 1
ATOM 773 O O . LEU A 1 102 ? 14.862 7.915 -27.103 1.00 86.12 102 LEU A O 1
ATOM 777 N N . ALA A 1 103 ? 16.888 8.737 -26.602 1.00 86.25 103 ALA A N 1
ATOM 778 C CA . ALA A 1 103 ? 16.589 8.948 -25.191 1.00 86.25 103 ALA A CA 1
ATOM 779 C C . ALA A 1 103 ? 15.399 9.895 -25.009 1.00 86.25 103 ALA A C 1
ATOM 781 O O . ALA A 1 103 ? 14.533 9.630 -24.177 1.00 86.25 103 ALA A O 1
ATOM 782 N N . LYS A 1 104 ? 15.318 10.947 -25.830 1.00 88.12 104 LYS A N 1
ATOM 783 C CA . LYS A 1 104 ? 14.173 11.855 -25.861 1.00 88.12 104 LYS A CA 1
ATOM 784 C C . LYS A 1 104 ? 12.889 11.148 -26.304 1.00 88.12 104 LYS A C 1
ATOM 786 O O . LYS A 1 104 ? 11.872 11.282 -25.644 1.00 88.12 104 LYS A O 1
ATOM 791 N N . ALA A 1 105 ? 12.928 10.350 -27.370 1.00 86.25 105 ALA A N 1
ATOM 792 C CA . ALA A 1 105 ? 11.755 9.620 -27.860 1.00 86.25 105 ALA A CA 1
ATOM 793 C C . ALA A 1 105 ? 11.231 8.565 -26.867 1.00 86.25 105 ALA A C 1
ATOM 795 O O . ALA A 1 105 ? 10.033 8.297 -26.822 1.00 86.25 105 ALA A O 1
ATOM 796 N N . VAL A 1 106 ? 12.115 7.969 -26.062 1.00 86.62 106 VAL A N 1
ATOM 797 C CA . VAL A 1 106 ? 11.734 7.010 -25.013 1.00 86.62 106 VAL A CA 1
ATOM 798 C C . VAL A 1 106 ? 11.180 7.720 -23.774 1.00 86.62 106 VAL A C 1
ATOM 800 O O . VAL A 1 106 ? 10.252 7.203 -23.158 1.00 86.62 106 VAL A O 1
ATOM 803 N N . LYS A 1 107 ? 11.735 8.883 -23.402 1.00 83.75 107 LYS A N 1
ATOM 804 C CA . LYS A 1 107 ? 11.353 9.622 -22.184 1.00 83.75 107 LYS A CA 1
ATOM 805 C C . LYS A 1 107 ? 10.144 10.539 -22.373 1.00 83.75 107 LYS A C 1
ATOM 807 O O . LYS A 1 107 ? 9.341 10.611 -21.459 1.00 83.75 107 LYS A O 1
ATOM 812 N N . ASP A 1 108 ? 10.008 11.159 -23.542 1.00 83.75 108 ASP A N 1
ATOM 813 C CA . ASP A 1 108 ? 9.004 12.199 -23.825 1.00 83.75 108 ASP A CA 1
ATOM 814 C C . ASP A 1 108 ? 8.016 11.769 -24.931 1.00 83.75 108 ASP A C 1
ATOM 816 O O . ASP A 1 108 ? 7.286 12.585 -25.498 1.00 83.75 108 ASP A O 1
ATOM 820 N N . GLY A 1 109 ? 8.078 10.504 -25.349 1.00 84.19 109 GLY A N 1
ATOM 821 C CA . GLY A 1 109 ? 7.298 9.971 -26.461 1.00 84.19 109 GLY A CA 1
ATOM 822 C C . GLY A 1 109 ? 6.252 8.943 -26.025 1.00 84.19 109 GLY A C 1
ATOM 823 O O . GLY A 1 109 ? 5.891 8.856 -24.856 1.00 84.19 109 GLY A O 1
ATOM 824 N N . PRO A 1 110 ? 5.773 8.091 -26.948 1.00 82.94 110 PRO A N 1
ATOM 825 C CA . PRO A 1 110 ? 4.679 7.151 -26.679 1.00 82.94 110 PRO A CA 1
ATOM 826 C C . PRO A 1 110 ? 5.040 6.038 -25.678 1.00 82.94 110 PRO A C 1
ATOM 828 O O . PRO A 1 110 ? 4.184 5.232 -25.319 1.00 82.94 110 PRO A O 1
ATOM 831 N N . LEU A 1 111 ? 6.307 5.959 -25.258 1.00 88.62 111 LEU A N 1
ATOM 832 C CA . LEU A 1 111 ? 6.790 5.015 -24.254 1.00 88.62 111 LEU A CA 1
ATOM 833 C C . LEU A 1 111 ? 6.886 5.618 -22.848 1.00 88.62 111 LEU A C 1
ATOM 835 O O . LEU A 1 111 ? 7.189 4.862 -21.929 1.00 88.62 111 LEU A O 1
ATOM 839 N N . GLU A 1 112 ? 6.609 6.912 -22.658 1.00 90.31 112 GLU A N 1
ATOM 840 C CA . GLU A 1 112 ? 6.742 7.590 -21.359 1.00 90.31 112 GLU A CA 1
ATOM 841 C C . GLU A 1 112 ? 5.966 6.860 -20.253 1.00 90.31 112 GLU A C 1
ATOM 843 O O . GLU A 1 112 ? 6.565 6.425 -19.270 1.00 90.31 112 GLU A O 1
ATOM 848 N N . ASP A 1 113 ? 4.671 6.604 -20.466 1.00 88.38 113 ASP A N 1
ATOM 849 C CA . ASP A 1 113 ? 3.823 5.882 -19.508 1.00 88.38 113 ASP A CA 1
ATOM 850 C C . ASP A 1 113 ? 4.380 4.487 -19.181 1.00 88.38 113 ASP A C 1
ATOM 852 O O . ASP A 1 113 ? 4.337 4.038 -18.034 1.00 88.38 113 ASP A O 1
ATOM 856 N N . ARG A 1 114 ? 4.920 3.773 -20.181 1.00 90.06 114 ARG A N 1
ATOM 857 C CA . ARG A 1 114 ? 5.508 2.435 -19.982 1.00 90.06 114 ARG A CA 1
ATOM 858 C C . ARG A 1 114 ? 6.812 2.504 -19.207 1.00 90.06 114 ARG A C 1
ATOM 860 O O . ARG A 1 114 ? 7.067 1.648 -18.366 1.00 90.06 114 ARG A O 1
ATOM 867 N N . VAL A 1 115 ? 7.627 3.518 -19.471 1.00 89.69 115 VAL A N 1
ATOM 868 C CA . VAL A 1 115 ? 8.861 3.793 -18.737 1.00 89.69 115 VAL A CA 1
ATOM 869 C C . VAL A 1 115 ? 8.548 4.148 -17.285 1.00 89.69 115 VAL A C 1
ATOM 871 O O . VAL A 1 115 ? 9.210 3.638 -16.378 1.00 89.69 115 VAL A O 1
ATOM 874 N N . GLU A 1 116 ? 7.547 4.995 -17.045 1.00 88.69 116 GLU A N 1
ATOM 875 C CA . GLU A 1 116 ? 7.101 5.348 -15.699 1.00 88.69 116 GLU A CA 1
ATOM 876 C C . GLU A 1 116 ? 6.581 4.112 -14.965 1.00 88.69 116 GLU A C 1
ATOM 878 O O . GLU A 1 116 ? 7.059 3.804 -13.871 1.00 88.69 116 GLU A O 1
ATOM 883 N N . PHE A 1 117 ? 5.688 3.348 -15.595 1.00 89.50 117 PHE A N 1
ATOM 884 C CA . PHE A 1 117 ? 5.163 2.121 -15.015 1.00 89.50 117 PHE A CA 1
ATOM 885 C C . PHE A 1 117 ? 6.273 1.108 -14.727 1.00 89.50 117 PHE A C 1
ATOM 887 O O . PHE A 1 117 ? 6.337 0.588 -13.623 1.00 89.50 117 PHE A O 1
ATOM 894 N N . ALA A 1 118 ? 7.210 0.868 -15.649 1.00 88.44 118 ALA A N 1
ATOM 895 C CA . ALA A 1 118 ? 8.321 -0.058 -15.432 1.00 88.44 118 ALA A CA 1
ATOM 896 C C . ALA A 1 118 ? 9.228 0.368 -14.265 1.00 88.44 118 ALA A C 1
ATOM 898 O O . ALA A 1 118 ? 9.590 -0.474 -13.447 1.00 88.44 118 ALA A O 1
ATOM 899 N N . LYS A 1 119 ? 9.539 1.665 -14.115 1.00 88.69 119 LYS A N 1
ATOM 900 C CA . LYS A 1 119 ? 10.278 2.192 -12.946 1.00 88.69 119 LYS A CA 1
ATOM 901 C C . LYS A 1 119 ? 9.494 2.031 -11.647 1.00 88.69 119 LYS A C 1
ATOM 903 O O . LYS A 1 119 ? 10.074 1.796 -10.583 1.00 88.69 119 LYS A O 1
ATOM 908 N N . LEU A 1 120 ? 8.178 2.203 -11.734 1.00 86.88 120 LEU A N 1
ATOM 909 C CA . LEU A 1 120 ? 7.266 1.989 -10.626 1.00 86.88 120 LEU A CA 1
ATOM 910 C C . LEU A 1 120 ? 7.025 0.515 -10.349 1.00 86.88 120 LEU A C 1
ATOM 912 O O . LEU A 1 120 ? 6.597 0.267 -9.244 1.00 86.88 120 LEU A O 1
ATOM 916 N N . VAL A 1 121 ? 7.295 -0.424 -11.265 1.00 87.44 121 VAL A N 1
ATOM 917 C CA . VAL A 1 121 ? 7.195 -1.887 -11.080 1.00 87.44 121 VAL A CA 1
ATOM 918 C C . VAL A 1 121 ? 8.538 -2.496 -10.655 1.00 87.44 121 VAL A C 1
ATOM 920 O O . VAL A 1 121 ? 8.581 -3.465 -9.905 1.00 87.44 121 VAL A O 1
ATOM 923 N N . ASP A 1 122 ? 9.656 -1.892 -11.035 1.00 85.31 122 ASP A N 1
ATOM 924 C CA . ASP A 1 122 ? 10.967 -2.343 -10.604 1.00 85.31 122 ASP A CA 1
ATOM 925 C C . ASP A 1 122 ? 11.990 -1.213 -10.572 1.00 85.31 122 ASP A C 1
ATOM 927 O O . ASP A 1 122 ? 12.422 -0.669 -11.585 1.00 85.31 122 ASP A O 1
ATOM 931 N N . ARG A 1 123 ? 12.463 -0.916 -9.364 1.00 78.50 123 ARG A N 1
ATOM 932 C CA . ARG A 1 123 ? 13.469 0.122 -9.125 1.00 78.50 123 ARG A CA 1
ATOM 933 C C . ARG A 1 123 ? 14.850 -0.215 -9.665 1.00 78.50 123 ARG A C 1
ATOM 935 O O . ARG A 1 123 ? 15.698 0.669 -9.718 1.00 78.50 123 ARG A O 1
ATOM 942 N N . ARG A 1 124 ? 15.104 -1.482 -9.992 1.00 81.62 124 ARG A N 1
ATOM 943 C CA . ARG A 1 124 ? 16.366 -1.930 -10.586 1.00 81.62 124 ARG A CA 1
ATOM 944 C C . ARG A 1 124 ? 16.407 -1.690 -12.094 1.00 81.62 124 ARG A C 1
ATOM 946 O O . ARG A 1 124 ? 17.461 -1.890 -12.686 1.00 81.62 124 ARG A O 1
ATOM 953 N N . VAL A 1 125 ? 15.293 -1.283 -12.709 1.00 84.69 125 VAL A N 1
ATOM 954 C CA . VAL A 1 125 ? 15.248 -0.911 -14.126 1.00 84.69 125 VAL A CA 1
ATOM 955 C C . VAL A 1 125 ? 16.056 0.366 -14.337 1.00 84.69 125 VAL A C 1
ATOM 957 O O . VAL A 1 125 ? 15.650 1.458 -13.938 1.00 84.69 125 VAL A O 1
ATOM 960 N N . ASP A 1 126 ? 17.199 0.218 -15.000 1.00 87.00 126 ASP A N 1
ATOM 961 C CA . ASP A 1 126 ? 18.000 1.325 -15.510 1.00 87.00 126 ASP A CA 1
ATOM 962 C C . ASP A 1 126 ? 17.632 1.558 -16.978 1.00 87.00 126 ASP A C 1
ATOM 964 O O . ASP A 1 126 ? 18.128 0.901 -17.892 1.00 87.00 126 ASP A O 1
ATOM 968 N N . VAL A 1 127 ? 16.726 2.509 -17.201 1.00 85.94 127 VAL A N 1
ATOM 969 C CA . VAL A 1 127 ? 16.220 2.839 -18.541 1.00 85.94 127 VAL A CA 1
ATOM 970 C C . VAL A 1 127 ? 17.335 3.337 -19.456 1.00 85.94 127 VAL A C 1
ATOM 972 O O . VAL A 1 127 ? 17.322 3.043 -20.646 1.00 85.94 127 VAL A O 1
ATOM 975 N N . ASP A 1 128 ? 18.325 4.052 -18.920 1.00 84.88 128 ASP A N 1
ATOM 976 C CA . ASP A 1 128 ? 19.455 4.532 -19.712 1.00 84.88 128 ASP A CA 1
ATOM 977 C C . ASP A 1 128 ? 20.400 3.375 -20.088 1.00 84.88 128 ASP A C 1
ATOM 979 O O . ASP A 1 128 ? 21.026 3.410 -21.150 1.00 84.88 128 ASP A O 1
ATOM 983 N N . ALA A 1 129 ? 20.510 2.332 -19.256 1.00 87.00 129 ALA A N 1
ATOM 984 C CA . ALA A 1 129 ? 21.184 1.086 -19.626 1.00 87.00 129 ALA A CA 1
ATOM 985 C C . ALA A 1 129 ? 20.417 0.307 -20.701 1.00 87.00 129 ALA A C 1
ATOM 987 O O . ALA A 1 129 ? 21.043 -0.138 -21.662 1.00 87.00 129 ALA A O 1
ATOM 988 N N . GLU A 1 130 ? 19.090 0.202 -20.600 1.00 88.19 130 GLU A N 1
ATOM 989 C CA . GLU A 1 130 ? 18.260 -0.460 -21.619 1.00 88.19 130 GLU A CA 1
ATOM 990 C C . GLU A 1 130 ? 18.317 0.273 -22.968 1.00 88.19 130 GLU A C 1
ATOM 992 O O . GLU A 1 130 ? 18.499 -0.355 -24.011 1.00 88.19 130 GLU A O 1
ATOM 997 N N . ILE A 1 131 ? 18.271 1.613 -22.961 1.00 86.50 131 ILE A N 1
ATOM 998 C CA . ILE A 1 131 ? 18.458 2.443 -24.163 1.00 86.50 131 ILE A CA 1
ATOM 999 C C . ILE A 1 131 ? 19.826 2.168 -24.800 1.00 86.50 131 ILE A C 1
ATOM 1001 O O . ILE A 1 131 ? 19.910 1.935 -26.007 1.00 86.50 131 ILE A O 1
ATOM 1005 N N . ARG A 1 132 ? 20.905 2.161 -24.003 1.00 86.31 132 ARG A N 1
ATOM 1006 C CA . ARG A 1 132 ? 22.262 1.860 -24.494 1.00 86.31 132 ARG A CA 1
ATOM 1007 C C . ARG A 1 132 ? 22.376 0.434 -25.028 1.00 86.31 132 ARG A C 1
ATOM 1009 O O . ARG A 1 132 ? 23.009 0.232 -26.061 1.00 86.31 132 ARG A O 1
ATOM 1016 N N . ALA A 1 133 ? 21.763 -0.541 -24.361 1.00 87.50 133 ALA A N 1
ATOM 1017 C CA . ALA A 1 133 ? 21.766 -1.934 -24.788 1.00 87.50 133 ALA A CA 1
ATOM 1018 C C . ALA A 1 133 ? 21.020 -2.118 -26.119 1.00 87.50 133 ALA A C 1
ATOM 1020 O O . ALA A 1 133 ? 21.548 -2.757 -27.028 1.00 87.50 133 ALA A O 1
ATOM 1021 N N . ALA A 1 134 ? 19.835 -1.521 -26.267 1.00 85.31 134 ALA A N 1
ATOM 1022 C CA . ALA A 1 134 ? 19.068 -1.541 -27.513 1.00 85.31 134 ALA A CA 1
ATOM 1023 C C . ALA A 1 134 ? 19.818 -0.841 -28.658 1.00 85.31 134 ALA A C 1
ATOM 1025 O O . ALA A 1 134 ? 19.883 -1.355 -29.776 1.00 85.31 134 ALA A O 1
ATOM 1026 N N . TYR A 1 135 ? 20.459 0.293 -28.361 1.00 83.81 135 TYR A N 1
ATOM 1027 C CA . TYR A 1 135 ? 21.295 1.014 -29.318 1.00 83.81 135 TYR A CA 1
ATOM 1028 C C . TYR A 1 135 ? 22.536 0.206 -29.738 1.00 83.81 135 TYR A C 1
ATOM 1030 O O . TYR A 1 135 ? 22.889 0.195 -30.912 1.00 83.81 135 TYR A O 1
ATOM 1038 N N . GLY A 1 136 ? 23.181 -0.514 -28.813 1.00 81.56 136 GLY A N 1
ATOM 1039 C CA . GLY A 1 136 ? 24.345 -1.364 -29.098 1.00 81.56 136 GLY A CA 1
ATOM 1040 C C . GLY A 1 136 ? 24.016 -2.647 -29.873 1.00 81.56 136 GLY A C 1
ATOM 1041 O O . GLY A 1 136 ? 24.828 -3.105 -30.674 1.00 81.56 136 GLY A O 1
ATOM 1042 N N . LYS A 1 137 ? 22.810 -3.207 -29.696 1.00 76.69 137 LYS A N 1
ATOM 1043 C CA . LYS A 1 137 ? 22.296 -4.358 -30.474 1.00 76.69 137 LYS A CA 1
ATOM 1044 C C . LYS A 1 137 ? 21.992 -4.026 -31.929 1.00 76.69 137 LYS A C 1
ATOM 1046 O O . LYS A 1 137 ? 21.758 -4.935 -32.728 1.00 76.69 137 LYS A O 1
ATOM 1051 N N . ARG A 1 138 ? 22.022 -2.743 -32.282 1.00 68.94 138 ARG A N 1
ATOM 1052 C CA . ARG A 1 138 ? 21.972 -2.235 -33.648 1.00 68.94 138 ARG A CA 1
ATOM 1053 C C . ARG A 1 138 ? 23.276 -2.622 -34.349 1.00 68.94 138 ARG A C 1
ATOM 1055 O O . ARG A 1 138 ? 24.142 -1.790 -34.602 1.00 68.94 138 ARG A O 1
ATOM 1062 N N . ALA A 1 139 ? 23.448 -3.917 -34.614 1.00 52.47 139 ALA A N 1
ATOM 1063 C CA . ALA A 1 139 ? 24.544 -4.415 -35.420 1.00 52.47 139 ALA A CA 1
ATOM 1064 C C . ALA A 1 139 ? 24.560 -3.585 -36.708 1.00 52.47 139 ALA A C 1
ATOM 1066 O O . ALA A 1 139 ? 23.491 -3.382 -37.302 1.00 52.47 139 ALA A O 1
ATOM 1067 N N . PRO A 1 140 ? 25.717 -3.062 -37.140 1.00 54.00 140 PRO A N 1
ATOM 1068 C CA . PRO A 1 140 ? 25.788 -2.342 -38.389 1.00 54.00 140 PRO A CA 1
ATOM 1069 C C . PRO A 1 140 ? 25.420 -3.327 -39.496 1.00 54.00 140 PRO A C 1
ATOM 1071 O O . PRO A 1 140 ? 26.251 -4.071 -39.999 1.00 54.00 140 PRO A O 1
ATOM 1074 N N . LYS A 1 141 ? 24.163 -3.289 -39.939 1.00 49.44 141 LYS A N 1
ATOM 1075 C CA . LYS A 1 141 ? 23.751 -3.745 -41.268 1.00 49.44 141 LYS A CA 1
ATOM 1076 C C . LYS A 1 141 ? 24.208 -2.705 -42.298 1.00 49.44 141 LYS A C 1
ATOM 1078 O O . LYS A 1 141 ? 23.469 -2.302 -43.186 1.00 49.44 141 LYS A O 1
ATOM 1083 N N . VAL A 1 142 ? 25.435 -2.216 -42.136 1.00 43.81 142 VAL A N 1
ATOM 1084 C CA . VAL A 1 142 ? 26.180 -1.603 -43.218 1.00 43.81 142 VAL A CA 1
ATOM 1085 C C . VAL A 1 142 ? 26.774 -2.801 -43.927 1.00 43.81 142 VAL A C 1
ATOM 1087 O O . VAL A 1 142 ? 27.540 -3.556 -43.332 1.00 43.81 142 VAL A O 1
ATOM 1090 N N . ALA A 1 143 ? 26.314 -3.026 -45.155 1.00 43.81 143 ALA A N 1
ATOM 1091 C CA . ALA A 1 143 ? 26.914 -3.974 -46.070 1.00 43.81 143 ALA A CA 1
ATOM 1092 C C . ALA A 1 143 ? 28.439 -3.919 -45.927 1.00 43.81 143 ALA A C 1
ATOM 1094 O O . ALA A 1 143 ? 29.005 -2.822 -45.880 1.00 43.81 143 ALA A O 1
ATOM 1095 N N . SER A 1 144 ? 29.082 -5.089 -45.856 1.00 40.66 144 SER A N 1
ATOM 1096 C CA . SER A 1 144 ? 30.516 -5.193 -46.110 1.00 40.66 144 SER A CA 1
ATOM 1097 C C . SER A 1 144 ? 30.868 -4.239 -47.251 1.00 40.66 144 SER A C 1
ATOM 1099 O O . SER A 1 144 ? 30.159 -4.259 -48.266 1.00 40.66 144 SER A O 1
ATOM 1101 N N . PRO A 1 145 ? 31.894 -3.380 -47.111 1.00 44.56 145 PRO A N 1
ATOM 1102 C CA . PRO A 1 145 ? 32.354 -2.617 -48.253 1.00 44.56 145 PRO A CA 1
ATOM 1103 C C . PRO A 1 145 ? 32.618 -3.625 -49.367 1.00 44.56 145 PRO A C 1
ATOM 1105 O O . PRO A 1 145 ? 33.283 -4.639 -49.147 1.00 44.56 145 PRO A O 1
ATOM 1108 N N . VAL A 1 146 ? 31.998 -3.382 -50.522 1.00 46.47 146 VAL A N 1
ATOM 1109 C CA . VAL A 1 146 ? 32.263 -4.101 -51.764 1.00 46.47 146 VAL A CA 1
ATOM 1110 C C . VAL A 1 146 ? 33.773 -4.271 -51.856 1.00 46.47 146 VAL A C 1
ATOM 1112 O O . VAL A 1 146 ? 34.503 -3.279 -51.890 1.00 46.47 146 VAL A O 1
ATOM 1115 N N . ALA A 1 147 ? 34.231 -5.522 -51.800 1.00 42.47 147 ALA A N 1
ATOM 1116 C CA . ALA A 1 147 ? 35.629 -5.846 -51.988 1.00 42.47 147 ALA A CA 1
ATOM 1117 C C . ALA A 1 147 ? 36.041 -5.275 -53.346 1.00 42.47 147 ALA A C 1
ATOM 1119 O O . ALA A 1 147 ? 35.543 -5.701 -54.388 1.00 42.47 147 ALA A O 1
ATOM 1120 N N . VAL A 1 148 ? 36.908 -4.266 -53.323 1.00 46.69 148 VAL A N 1
ATOM 1121 C CA . VAL A 1 148 ? 37.609 -3.814 -54.520 1.00 46.69 148 VAL A CA 1
ATOM 1122 C C . VAL A 1 148 ? 38.433 -5.015 -54.997 1.00 46.69 148 VAL A C 1
ATOM 1124 O O . VAL A 1 148 ? 39.197 -5.555 -54.192 1.00 46.69 148 VAL A O 1
ATOM 1127 N N . PRO A 1 149 ? 38.272 -5.493 -56.244 1.00 44.50 149 PRO A N 1
ATOM 1128 C CA . PRO A 1 149 ? 39.073 -6.603 -56.734 1.00 44.50 149 PRO A CA 1
ATOM 1129 C C . PRO A 1 149 ? 40.540 -6.170 -56.767 1.00 44.50 149 PRO A C 1
ATOM 1131 O O . PRO A 1 149 ? 40.906 -5.209 -57.445 1.00 44.50 149 PRO A O 1
ATOM 1134 N N . ALA A 1 150 ? 41.371 -6.865 -55.993 1.00 47.38 150 ALA A N 1
ATOM 1135 C CA . ALA A 1 150 ? 42.815 -6.710 -56.041 1.00 47.38 150 ALA A CA 1
ATOM 1136 C C . ALA A 1 150 ? 43.336 -7.157 -57.424 1.00 47.38 150 ALA A C 1
ATOM 1138 O O . ALA A 1 150 ? 42.864 -8.174 -57.945 1.00 47.38 150 ALA A O 1
ATOM 1139 N N . PRO A 1 151 ? 44.291 -6.430 -58.031 1.00 47.88 151 PRO A N 1
ATOM 1140 C CA . PRO A 1 151 ? 44.908 -6.844 -59.284 1.00 47.88 151 PRO A CA 1
ATOM 1141 C C . PRO A 1 151 ? 45.702 -8.144 -59.095 1.00 47.88 151 PRO A C 1
ATOM 1143 O O . PRO A 1 151 ? 46.374 -8.350 -58.085 1.00 47.88 151 PRO A O 1
ATOM 1146 N N . ALA A 1 152 ? 45.579 -9.032 -60.079 1.00 49.66 152 ALA A N 1
ATOM 1147 C CA . ALA A 1 152 ? 46.160 -10.368 -60.088 1.00 49.66 152 ALA A CA 1
ATOM 1148 C C . ALA A 1 152 ? 47.666 -10.388 -60.423 1.00 49.66 152 ALA A C 1
ATOM 1150 O O . ALA A 1 152 ? 48.134 -9.512 -61.150 1.00 49.66 152 ALA A O 1
ATOM 1151 N N . ALA A 1 153 ? 48.316 -11.483 -59.973 1.00 46.88 153 ALA A N 1
ATOM 1152 C CA . ALA A 1 153 ? 49.595 -12.118 -60.380 1.00 46.88 153 ALA A CA 1
ATOM 1153 C C . ALA A 1 153 ? 50.733 -12.053 -59.331 1.00 46.88 153 ALA A C 1
ATOM 1155 O O . ALA A 1 153 ? 50.970 -10.983 -58.791 1.00 46.88 153 ALA A O 1
ATOM 1156 N N . ILE A 1 154 ? 51.539 -13.081 -58.994 1.00 44.03 154 ILE A N 1
ATOM 1157 C CA . ILE A 1 154 ? 51.756 -14.514 -59.353 1.00 44.03 154 ILE A CA 1
ATOM 1158 C C . ILE A 1 154 ? 52.599 -15.139 -58.185 1.00 44.03 154 ILE A C 1
ATOM 1160 O O . ILE A 1 154 ? 53.375 -14.403 -57.575 1.00 44.03 154 ILE A O 1
ATOM 1164 N N . PRO A 1 155 ? 52.494 -16.451 -57.852 1.00 55.00 155 PRO A N 1
ATOM 1165 C CA . PRO A 1 155 ? 53.253 -17.129 -56.768 1.00 55.00 155 PRO A CA 1
ATOM 1166 C C . PRO A 1 155 ? 54.643 -17.655 -57.226 1.00 55.00 155 PRO A C 1
ATOM 1168 O O . PRO A 1 155 ? 54.843 -17.788 -58.435 1.00 55.00 155 PRO A O 1
ATOM 1171 N N . PRO A 1 156 ? 55.604 -17.995 -56.321 1.00 52.50 156 PRO A N 1
ATOM 1172 C CA . PRO A 1 156 ? 55.721 -19.403 -55.880 1.00 52.50 156 PRO A CA 1
ATOM 1173 C C . PRO A 1 156 ? 56.301 -19.703 -54.464 1.00 52.50 156 PRO A C 1
ATOM 1175 O O . PRO A 1 156 ? 57.200 -19.037 -53.969 1.00 52.50 156 PRO A O 1
ATOM 1178 N N . ALA A 1 157 ? 55.787 -20.823 -53.931 1.00 44.59 157 ALA A N 1
ATOM 1179 C CA . ALA A 1 157 ? 56.365 -21.963 -53.183 1.00 44.59 157 ALA A CA 1
ATOM 1180 C C . ALA A 1 157 ? 57.116 -21.850 -51.816 1.00 44.59 157 ALA A C 1
ATOM 1182 O O . ALA A 1 157 ? 57.840 -20.893 -51.565 1.00 44.59 157 ALA A O 1
ATOM 1183 N N . PRO A 1 158 ? 56.965 -22.881 -50.936 1.00 61.47 158 PRO A N 1
ATOM 1184 C CA . PRO A 1 158 ? 57.264 -22.863 -49.492 1.00 61.47 158 PRO A CA 1
ATOM 1185 C C . PRO A 1 158 ? 58.593 -23.561 -49.119 1.00 61.47 158 PRO A C 1
ATOM 1187 O O . PRO A 1 158 ? 59.173 -24.267 -49.944 1.00 61.47 158 PRO A O 1
ATOM 1190 N N . PRO A 1 159 ? 59.088 -23.400 -47.874 1.00 53.66 159 PRO A N 1
ATOM 1191 C CA . PRO A 1 159 ? 59.143 -24.534 -46.918 1.00 53.66 159 PRO A CA 1
ATOM 1192 C C . PRO A 1 159 ? 59.000 -24.046 -45.448 1.00 53.66 159 PRO A C 1
ATOM 1194 O O . PRO A 1 159 ? 59.004 -22.850 -45.196 1.00 53.66 159 PRO A O 1
ATOM 1197 N N . ALA A 1 160 ? 58.878 -24.819 -44.370 1.00 43.47 160 ALA A N 1
ATOM 1198 C CA . ALA A 1 160 ? 58.730 -26.234 -44.050 1.00 43.47 160 ALA A CA 1
ATOM 1199 C C . ALA A 1 160 ? 58.041 -26.285 -42.667 1.00 43.47 160 ALA A C 1
ATOM 1201 O O . ALA A 1 160 ? 58.135 -25.346 -41.875 1.00 43.47 160 ALA A O 1
ATOM 1202 N N . ALA A 1 161 ? 57.359 -27.391 -42.383 1.00 52.50 161 ALA A N 1
ATOM 1203 C CA . ALA A 1 161 ? 56.738 -27.669 -41.094 1.00 52.50 161 ALA A CA 1
ATOM 1204 C C . ALA A 1 161 ? 57.770 -27.844 -39.962 1.00 52.50 161 ALA A C 1
ATOM 1206 O O . ALA A 1 161 ? 58.829 -28.433 -40.172 1.00 52.50 161 ALA A O 1
ATOM 1207 N N . ALA A 1 162 ? 57.404 -27.430 -38.747 1.00 51.34 162 ALA A N 1
ATOM 1208 C CA . ALA A 1 162 ? 58.017 -27.890 -37.502 1.00 51.34 162 ALA A CA 1
ATOM 1209 C C . ALA A 1 162 ? 56.987 -27.846 -36.347 1.00 51.34 162 ALA A C 1
ATOM 1211 O O . ALA A 1 162 ? 55.984 -27.140 -36.455 1.00 51.34 162 ALA A O 1
ATOM 1212 N N . PRO A 1 163 ? 57.170 -28.665 -35.296 1.00 55.59 163 PRO A N 1
ATOM 1213 C CA . PRO A 1 163 ? 56.087 -29.455 -34.721 1.00 55.59 163 PRO A CA 1
ATOM 1214 C C . PRO A 1 163 ? 55.387 -28.848 -33.497 1.00 55.59 163 PRO A C 1
ATOM 1216 O O . PRO A 1 163 ? 55.876 -27.957 -32.810 1.00 55.59 163 PRO A O 1
ATOM 1219 N N . VAL A 1 164 ? 54.221 -29.442 -33.250 1.00 54.00 164 VAL A N 1
ATOM 1220 C CA . VAL A 1 164 ? 53.289 -29.296 -32.129 1.00 54.00 164 VAL A CA 1
ATOM 1221 C C . VAL A 1 164 ? 53.977 -29.452 -30.767 1.00 54.00 164 VAL A C 1
ATOM 1223 O O . VAL A 1 164 ? 54.664 -30.444 -30.532 1.00 54.00 164 VAL A O 1
ATOM 1226 N N . ALA A 1 165 ? 53.695 -28.530 -29.840 1.00 52.31 165 ALA A N 1
ATOM 1227 C CA . ALA A 1 165 ? 53.914 -28.724 -28.407 1.00 52.31 165 ALA A CA 1
ATOM 1228 C C . ALA A 1 165 ? 52.560 -28.949 -27.696 1.00 52.31 165 ALA A C 1
ATOM 1230 O O . ALA A 1 165 ? 51.582 -28.272 -28.026 1.00 52.31 165 ALA A O 1
ATOM 1231 N N . PRO A 1 166 ? 52.473 -29.910 -26.758 1.00 56.62 166 PRO A N 1
ATOM 1232 C CA . PRO A 1 166 ? 51.213 -30.354 -26.173 1.00 56.62 166 PRO A CA 1
ATOM 1233 C C . PRO A 1 166 ? 50.665 -29.391 -25.114 1.00 56.62 166 PRO A C 1
ATOM 1235 O O . PRO A 1 166 ? 51.398 -28.723 -24.385 1.00 56.62 166 PRO A O 1
ATOM 1238 N N . ALA A 1 167 ? 49.336 -29.379 -25.025 1.00 53.34 167 ALA A N 1
ATOM 1239 C CA . ALA A 1 167 ? 48.548 -28.658 -24.042 1.00 53.34 167 ALA A CA 1
ATOM 1240 C C . ALA A 1 167 ? 48.828 -29.152 -22.612 1.00 53.34 167 ALA A C 1
ATOM 1242 O O . ALA A 1 167 ? 48.682 -30.338 -22.312 1.00 53.34 167 ALA A O 1
ATOM 1243 N N . LEU A 1 168 ? 49.159 -28.224 -21.712 1.00 49.62 168 LEU A N 1
ATOM 1244 C CA . LEU A 1 168 ? 49.114 -28.468 -20.274 1.00 49.62 168 LEU A CA 1
ATOM 1245 C C . LEU A 1 168 ? 47.666 -28.338 -19.800 1.00 49.62 168 LEU A C 1
ATOM 1247 O O . LEU A 1 168 ? 47.102 -27.249 -19.711 1.00 49.62 168 LEU A O 1
ATOM 1251 N N . SER A 1 169 ? 47.074 -29.497 -19.528 1.00 52.53 169 SER A N 1
ATOM 1252 C CA . SER A 1 169 ? 45.779 -29.659 -18.883 1.00 52.53 169 SER A CA 1
ATOM 1253 C C . SER A 1 169 ? 45.863 -29.136 -17.446 1.00 52.53 169 SER A C 1
ATOM 1255 O O . SER A 1 169 ? 46.560 -29.712 -16.612 1.00 52.53 169 SER A O 1
ATOM 1257 N N . ALA A 1 170 ? 45.161 -28.042 -17.149 1.00 52.47 170 ALA A N 1
ATOM 1258 C CA . ALA A 1 170 ? 44.984 -27.573 -15.782 1.00 52.47 170 ALA A CA 1
ATOM 1259 C C . ALA A 1 170 ? 44.107 -28.572 -15.011 1.00 52.47 170 ALA A C 1
ATOM 1261 O O . ALA A 1 170 ? 43.045 -28.984 -15.481 1.00 52.47 170 ALA A O 1
ATOM 1262 N N . ALA A 1 171 ? 44.590 -28.987 -13.842 1.00 55.84 171 ALA A N 1
ATOM 1263 C CA . ALA A 1 171 ? 43.924 -29.925 -12.955 1.00 55.84 171 ALA A CA 1
ATOM 1264 C C . ALA A 1 171 ? 42.570 -29.377 -12.474 1.00 55.84 171 ALA A C 1
ATOM 1266 O O . ALA A 1 171 ? 42.458 -28.218 -12.070 1.00 55.84 171 ALA A O 1
ATOM 1267 N N . ALA A 1 172 ? 41.550 -30.234 -12.503 1.00 64.88 172 ALA A N 1
ATOM 1268 C CA . ALA A 1 172 ? 40.249 -29.951 -11.917 1.00 64.88 172 ALA A CA 1
ATOM 1269 C C . ALA A 1 172 ? 40.366 -29.797 -10.384 1.00 64.88 172 ALA A C 1
ATOM 1271 O O . ALA A 1 172 ? 41.115 -30.549 -9.754 1.00 64.88 172 ALA A O 1
ATOM 1272 N N . PRO A 1 173 ? 39.633 -28.856 -9.763 1.00 73.44 173 PRO A N 1
ATOM 1273 C CA . PRO A 1 173 ? 39.587 -28.735 -8.310 1.00 73.44 173 PRO A CA 1
ATOM 1274 C C . PRO A 1 173 ? 38.885 -29.951 -7.669 1.00 73.44 173 PRO A C 1
ATOM 1276 O O . PRO A 1 173 ? 37.998 -30.547 -8.288 1.00 73.44 173 PRO A O 1
ATOM 1279 N N . PRO A 1 174 ? 39.249 -30.324 -6.426 1.00 72.69 174 PRO A N 1
ATOM 1280 C CA . PRO A 1 174 ? 38.609 -31.425 -5.716 1.00 72.69 174 PRO A CA 1
ATOM 1281 C C . PRO A 1 174 ? 37.129 -31.126 -5.448 1.00 72.69 174 PRO A C 1
ATOM 1283 O O . PRO A 1 174 ? 36.740 -29.992 -5.162 1.00 72.69 174 PRO A O 1
ATOM 1286 N N . SER A 1 175 ? 36.307 -32.171 -5.539 1.00 73.94 175 SER A N 1
ATOM 1287 C CA . SER A 1 175 ? 34.874 -32.103 -5.242 1.00 73.94 175 SER A CA 1
ATOM 1288 C C . SER A 1 175 ? 34.631 -31.708 -3.778 1.00 73.94 175 SER A C 1
ATOM 1290 O O . SER A 1 175 ? 35.352 -32.187 -2.899 1.00 73.94 175 SER A O 1
ATOM 1292 N N . PRO A 1 176 ? 33.623 -30.865 -3.486 1.00 76.69 176 PRO A N 1
ATOM 1293 C CA . PRO A 1 176 ? 33.251 -30.553 -2.114 1.00 76.69 176 PRO A CA 1
ATOM 1294 C C . PRO A 1 176 ? 32.699 -31.801 -1.400 1.00 76.69 176 PRO A C 1
ATOM 1296 O O . PRO A 1 176 ? 32.084 -32.657 -2.045 1.00 76.69 176 PRO A O 1
ATOM 1299 N N . PRO A 1 177 ? 32.894 -31.916 -0.074 1.00 78.81 177 PRO A N 1
ATOM 1300 C CA . PRO A 1 177 ? 32.332 -33.008 0.711 1.00 78.81 177 PRO A CA 1
ATOM 1301 C C . PRO A 1 177 ? 30.794 -32.990 0.663 1.00 78.81 177 PRO A C 1
ATOM 1303 O O . PRO A 1 177 ? 30.192 -31.920 0.523 1.00 78.81 177 PRO A O 1
ATOM 1306 N N . PRO A 1 178 ? 30.142 -34.160 0.790 1.00 74.94 178 PRO A N 1
ATOM 1307 C CA . PRO A 1 178 ? 28.689 -34.259 0.759 1.00 74.94 178 PRO A CA 1
ATOM 1308 C C . PRO A 1 178 ? 28.065 -33.430 1.886 1.00 74.94 178 PRO A C 1
ATOM 1310 O O . PRO A 1 178 ? 28.475 -33.508 3.045 1.00 74.94 178 PRO A O 1
ATOM 1313 N N . ALA A 1 179 ? 27.067 -32.624 1.521 1.00 74.00 179 ALA A N 1
ATOM 1314 C CA . ALA A 1 179 ? 26.297 -31.825 2.459 1.00 74.00 179 ALA A CA 1
ATOM 1315 C C . ALA A 1 179 ? 25.588 -32.730 3.478 1.00 74.00 179 ALA A C 1
ATOM 1317 O O . ALA A 1 179 ? 25.016 -33.761 3.119 1.00 74.00 179 ALA A O 1
ATOM 1318 N N . ALA A 1 180 ? 25.627 -32.324 4.749 1.00 76.69 180 ALA A N 1
ATOM 1319 C CA . ALA A 1 180 ? 24.921 -33.002 5.825 1.00 76.69 180 ALA A CA 1
ATOM 1320 C C . ALA A 1 180 ? 23.411 -33.089 5.518 1.00 76.69 180 ALA A C 1
ATOM 1322 O O . ALA A 1 180 ? 22.844 -32.131 4.978 1.00 76.69 180 ALA A O 1
ATOM 1323 N N . PRO A 1 181 ? 22.747 -34.209 5.858 1.00 76.75 181 PRO A N 1
ATOM 1324 C CA . PRO A 1 181 ? 21.316 -34.348 5.644 1.00 76.75 181 PRO A CA 1
ATOM 1325 C C . PRO A 1 181 ? 20.548 -33.304 6.471 1.00 76.75 181 PRO A C 1
ATOM 1327 O O . PRO A 1 181 ? 20.931 -33.017 7.611 1.00 76.75 181 PRO A O 1
ATOM 1330 N N . PRO A 1 182 ? 19.468 -32.725 5.919 1.00 75.94 182 PRO A N 1
ATOM 1331 C CA . PRO A 1 182 ? 18.649 -31.768 6.645 1.00 75.94 182 PRO A CA 1
ATOM 1332 C C . PRO A 1 182 ? 18.008 -32.425 7.880 1.00 75.94 182 PRO A C 1
ATOM 1334 O O . PRO A 1 182 ? 17.671 -33.613 7.841 1.00 75.94 182 PRO A O 1
ATOM 1337 N N . PRO A 1 183 ? 17.816 -31.667 8.975 1.00 74.06 183 PRO A N 1
ATOM 1338 C CA . PRO A 1 183 ? 17.129 -32.163 10.158 1.00 74.06 183 PRO A CA 1
ATOM 1339 C C . PRO A 1 183 ? 15.703 -32.602 9.808 1.00 74.06 183 PRO A C 1
ATOM 1341 O O . PRO A 1 183 ? 15.010 -31.954 9.020 1.00 74.06 183 PRO A O 1
ATOM 1344 N N . ALA A 1 184 ? 15.286 -33.724 10.398 1.00 70.88 184 ALA A N 1
ATOM 1345 C CA . ALA A 1 184 ? 13.981 -34.330 10.177 1.00 70.88 184 ALA A CA 1
ATOM 1346 C C . ALA A 1 184 ? 12.847 -33.327 10.442 1.00 70.88 184 ALA A C 1
ATOM 1348 O O . ALA A 1 184 ? 12.843 -32.619 11.451 1.00 70.88 184 ALA A O 1
ATOM 1349 N N . ALA A 1 185 ? 11.888 -33.282 9.515 1.00 68.62 185 ALA A N 1
ATOM 1350 C CA . ALA A 1 185 ? 10.720 -32.423 9.617 1.00 68.62 185 ALA A CA 1
ATOM 1351 C C . ALA A 1 185 ? 9.900 -32.767 10.877 1.00 68.62 185 ALA A C 1
ATOM 1353 O O . ALA A 1 185 ? 9.699 -33.951 11.167 1.00 68.62 185 ALA A O 1
ATOM 1354 N N . PRO A 1 186 ? 9.404 -31.760 11.620 1.00 75.25 186 PRO A N 1
ATOM 1355 C CA . PRO A 1 186 ? 8.493 -32.000 12.728 1.00 75.25 186 PRO A CA 1
ATOM 1356 C C . PRO A 1 186 ? 7.186 -32.634 12.218 1.00 75.25 186 PRO A C 1
ATOM 1358 O O . PRO A 1 186 ? 6.750 -32.332 11.101 1.00 75.25 186 PRO A O 1
ATOM 1361 N N . PRO A 1 187 ? 6.551 -33.509 13.018 1.00 74.38 187 PRO A N 1
ATOM 1362 C CA . PRO A 1 187 ? 5.312 -34.165 12.627 1.00 74.38 187 PRO A CA 1
ATOM 1363 C C . PRO A 1 187 ? 4.194 -33.134 12.389 1.00 74.38 187 PRO A C 1
ATOM 1365 O O . PRO A 1 187 ? 4.133 -32.116 13.087 1.00 74.38 187 PRO A O 1
ATOM 1368 N N . PRO A 1 188 ? 3.300 -33.383 11.416 1.00 63.59 188 PRO A N 1
ATOM 1369 C CA . PRO A 1 188 ? 2.201 -32.480 11.109 1.00 63.59 188 PRO A CA 1
ATOM 1370 C C . PRO A 1 188 ? 1.262 -32.344 12.312 1.00 63.59 188 PRO A C 1
ATOM 1372 O O . PRO A 1 188 ? 0.823 -33.336 12.897 1.00 63.59 188 PRO A O 1
ATOM 1375 N N . ALA A 1 189 ? 0.954 -31.097 12.669 1.00 61.72 189 ALA A N 1
ATOM 1376 C CA . ALA A 1 189 ? -0.035 -30.780 13.686 1.00 61.72 189 ALA A CA 1
ATOM 1377 C C . ALA A 1 189 ? -1.414 -31.307 13.259 1.00 61.72 189 ALA A C 1
ATOM 1379 O O . ALA A 1 189 ? -1.843 -31.112 12.120 1.00 61.72 189 ALA A O 1
ATOM 1380 N N . ALA A 1 190 ? -2.086 -31.985 14.189 1.00 61.53 190 ALA A N 1
ATOM 1381 C CA . ALA A 1 190 ? -3.410 -32.553 13.991 1.00 61.53 190 ALA A CA 1
ATOM 1382 C C . ALA A 1 190 ? -4.415 -31.472 13.561 1.00 61.53 190 ALA A C 1
ATOM 1384 O O . ALA A 1 190 ? -4.492 -30.398 14.161 1.00 61.53 190 ALA A O 1
ATOM 1385 N N . ALA A 1 191 ? -5.183 -31.773 12.514 1.00 60.69 191 ALA A N 1
ATOM 1386 C CA . ALA A 1 191 ? -6.221 -30.892 12.004 1.00 60.69 191 ALA A CA 1
ATOM 1387 C C . ALA A 1 191 ? -7.321 -30.675 13.065 1.00 60.69 191 ALA A C 1
ATOM 1389 O O . ALA A 1 191 ? -7.774 -31.648 13.676 1.00 60.69 191 ALA A O 1
ATOM 1390 N N . PRO A 1 192 ? -7.778 -29.430 13.288 1.00 60.97 192 PRO A N 1
ATOM 1391 C CA . PRO A 1 192 ? -8.900 -29.166 14.176 1.00 60.97 192 PRO A CA 1
ATOM 1392 C C . PRO A 1 192 ? -10.208 -29.705 13.582 1.00 60.97 192 PRO A C 1
ATOM 1394 O O . PRO A 1 192 ? -10.456 -29.622 12.377 1.00 60.97 192 PRO A O 1
ATOM 1397 N N . ALA A 1 193 ? -11.040 -30.266 14.460 1.00 57.09 193 ALA A N 1
ATOM 1398 C CA . ALA A 1 193 ? -12.333 -30.847 14.128 1.00 57.09 193 ALA A CA 1
ATOM 1399 C C . ALA A 1 193 ? -13.317 -29.803 13.548 1.00 57.09 193 ALA A C 1
ATOM 1401 O O . ALA A 1 193 ? -13.292 -28.639 13.958 1.00 57.09 193 ALA A O 1
ATOM 1402 N N . PRO A 1 194 ? -14.212 -30.207 12.627 1.00 52.41 194 PRO A N 1
ATOM 1403 C CA . PRO A 1 194 ? -15.207 -29.316 12.043 1.00 52.41 194 PRO A CA 1
ATOM 1404 C C . PRO A 1 194 ? -16.287 -28.940 13.066 1.00 52.41 194 PRO A C 1
ATOM 1406 O O . PRO A 1 194 ? -16.928 -29.800 13.670 1.00 52.41 194 PRO A O 1
ATOM 1409 N N . VAL A 1 195 ? -16.512 -27.638 13.231 1.00 55.00 195 VAL A N 1
ATOM 1410 C CA . VAL A 1 195 ? -17.630 -27.077 14.003 1.00 55.00 195 VAL A CA 1
ATOM 1411 C C . VAL A 1 195 ? -18.910 -27.097 13.150 1.00 55.00 195 VAL A C 1
ATOM 1413 O O . VAL A 1 195 ? -18.854 -26.716 11.977 1.00 55.00 195 VAL A O 1
ATOM 1416 N N . PRO A 1 196 ? -20.066 -27.525 13.694 1.00 49.91 196 PRO A N 1
ATOM 1417 C CA . PRO A 1 196 ? -21.307 -27.630 12.935 1.00 49.91 196 PRO A CA 1
ATOM 1418 C C . PRO A 1 196 ? -21.911 -26.260 12.602 1.00 49.91 196 PRO A C 1
ATOM 1420 O O . PRO A 1 196 ? -22.006 -25.359 13.434 1.00 49.91 196 PRO A O 1
ATOM 1423 N N . SER A 1 197 ? -22.352 -26.151 11.350 1.00 42.81 197 SER A N 1
ATOM 1424 C CA . SER A 1 197 ? -23.040 -25.005 10.762 1.00 42.81 197 SER A CA 1
ATOM 1425 C C . SER A 1 197 ? -24.464 -24.892 11.320 1.00 42.81 197 SER A C 1
ATOM 1427 O O . SER A 1 197 ? -25.289 -25.783 11.112 1.00 42.81 197 SER A O 1
ATOM 1429 N N . ALA A 1 198 ? -24.761 -23.805 12.033 1.00 45.28 198 ALA A N 1
ATOM 1430 C CA . ALA A 1 198 ? -26.113 -23.495 12.481 1.00 45.28 198 ALA A CA 1
ATOM 1431 C C . ALA A 1 198 ? -26.869 -22.758 11.369 1.00 45.28 198 ALA A C 1
ATOM 1433 O O . ALA A 1 198 ? -26.556 -21.625 11.006 1.00 45.28 198 ALA A O 1
ATOM 1434 N N . ALA A 1 199 ? -27.874 -23.436 10.829 1.00 42.50 199 ALA A N 1
ATOM 1435 C CA . ALA A 1 199 ? -28.835 -22.880 9.900 1.00 42.50 199 ALA A CA 1
ATOM 1436 C C . ALA A 1 199 ? -29.907 -22.039 10.618 1.00 42.50 199 ALA A C 1
ATOM 1438 O O . ALA A 1 199 ? -30.326 -22.366 11.727 1.00 42.50 199 ALA A O 1
ATOM 1439 N N . LYS A 1 200 ? -30.466 -21.099 9.839 1.00 39.09 200 LYS A N 1
ATOM 1440 C CA . LYS A 1 200 ? -31.891 -20.710 9.800 1.00 39.09 200 LYS A CA 1
ATOM 1441 C C . LYS A 1 200 ? -32.361 -19.601 10.756 1.00 39.09 200 LYS A C 1
ATOM 1443 O O . LYS A 1 200 ? -32.553 -19.829 11.939 1.00 39.09 200 LYS A O 1
ATOM 1448 N N . ALA A 1 201 ? -32.757 -18.467 10.168 1.00 36.53 201 ALA A N 1
ATOM 1449 C CA . ALA A 1 201 ? -34.153 -18.007 10.190 1.00 36.53 201 ALA A CA 1
ATOM 1450 C C . ALA A 1 201 ? -34.370 -16.857 9.190 1.00 36.53 201 ALA A C 1
ATOM 1452 O O . ALA A 1 201 ? -33.698 -15.833 9.235 1.00 36.53 201 ALA A O 1
ATOM 1453 N N . ALA A 1 202 ? -35.334 -17.056 8.294 1.00 38.94 202 ALA A N 1
ATOM 1454 C CA . ALA A 1 202 ? -35.957 -16.030 7.469 1.00 38.94 202 ALA A CA 1
ATOM 1455 C C . ALA A 1 202 ? -37.206 -15.492 8.180 1.00 38.94 202 ALA A C 1
ATOM 1457 O O . ALA A 1 202 ? -37.888 -16.290 8.827 1.00 38.94 202 ALA A O 1
ATOM 1458 N N . SER A 1 203 ? -37.522 -14.198 8.018 1.00 40.81 203 SER A N 1
ATOM 1459 C CA . SER A 1 203 ? -38.868 -13.566 8.065 1.00 40.81 203 SER A CA 1
ATOM 1460 C C . SER A 1 203 ? -38.736 -12.021 7.990 1.00 40.81 203 SER A C 1
ATOM 1462 O O . SER A 1 203 ? -37.616 -11.527 8.090 1.00 40.81 203 SER A O 1
ATOM 1464 N N . PRO A 1 204 ? -39.805 -11.238 7.731 1.00 52.91 204 PRO A N 1
ATOM 1465 C CA . PRO A 1 204 ? -40.275 -10.923 6.385 1.00 52.91 204 PRO A CA 1
ATOM 1466 C C . PRO A 1 204 ? -40.345 -9.402 6.117 1.00 52.91 204 PRO A C 1
ATOM 1468 O O . PRO A 1 204 ? -40.098 -8.562 6.978 1.00 52.91 204 PRO A O 1
ATOM 1471 N N . VAL A 1 205 ? -40.713 -9.078 4.879 1.00 43.50 205 VAL A N 1
ATOM 1472 C CA . VAL A 1 205 ? -41.022 -7.747 4.340 1.00 43.50 205 VAL A CA 1
ATOM 1473 C C . VAL A 1 205 ? -42.206 -7.095 5.069 1.00 43.50 205 VAL A C 1
ATOM 1475 O O . VAL A 1 205 ? -43.249 -7.725 5.224 1.00 43.50 205 VAL A O 1
ATOM 1478 N N . ALA A 1 206 ? -42.092 -5.804 5.396 1.00 38.06 206 ALA A N 1
ATOM 1479 C CA . ALA A 1 206 ? -43.236 -4.911 5.577 1.00 38.06 206 ALA A CA 1
ATOM 1480 C C . ALA A 1 206 ? -42.940 -3.562 4.906 1.00 38.06 206 ALA A C 1
ATOM 1482 O O . ALA A 1 206 ? -41.966 -2.883 5.227 1.00 38.06 206 ALA A O 1
ATOM 1483 N N . ALA A 1 207 ? -43.777 -3.227 3.927 1.00 44.62 207 ALA A N 1
ATOM 1484 C CA . ALA A 1 207 ? -43.784 -1.972 3.201 1.00 44.62 207 ALA A CA 1
ATOM 1485 C C . ALA A 1 207 ? -44.655 -0.946 3.936 1.00 44.62 207 ALA A C 1
ATOM 1487 O O . ALA A 1 207 ? -45.798 -1.248 4.278 1.00 44.62 207 ALA A O 1
ATOM 1488 N N . THR A 1 208 ? -44.152 0.279 4.086 1.00 36.28 208 THR A N 1
ATOM 1489 C CA . THR A 1 208 ? -44.986 1.445 4.398 1.00 36.28 208 THR A CA 1
ATOM 1490 C C . THR A 1 208 ? -44.344 2.721 3.856 1.00 36.28 208 THR A C 1
ATOM 1492 O O . THR A 1 208 ? -43.207 3.054 4.174 1.00 36.28 208 THR A O 1
ATOM 1495 N N . ALA A 1 209 ? -45.107 3.446 3.048 1.00 41.91 209 ALA A N 1
ATOM 1496 C CA . ALA A 1 209 ? -44.935 4.849 2.676 1.00 41.91 209 ALA A CA 1
ATOM 1497 C C . ALA A 1 209 ? -46.352 5.431 2.479 1.00 41.91 209 ALA A C 1
ATOM 1499 O O . ALA A 1 209 ? -47.281 4.641 2.293 1.00 41.91 209 ALA A O 1
ATOM 1500 N N . PRO A 1 210 ? -46.558 6.756 2.371 1.00 52.72 210 PRO A N 1
ATOM 1501 C CA . PRO A 1 210 ? -45.840 7.891 2.955 1.00 52.72 210 PRO A CA 1
ATOM 1502 C C . PRO A 1 210 ? -46.786 8.763 3.824 1.00 52.72 210 PRO A C 1
ATOM 1504 O O . PRO A 1 210 ? -48.005 8.697 3.690 1.00 52.72 210 PRO A O 1
ATOM 1507 N N . VAL A 1 211 ? -46.247 9.650 4.670 1.00 44.69 211 VAL A N 1
ATOM 1508 C CA . VAL A 1 211 ? -47.024 10.770 5.238 1.00 44.69 211 VAL A CA 1
ATOM 1509 C C . VAL A 1 211 ? -46.297 12.071 4.930 1.00 44.69 211 VAL A C 1
ATOM 1511 O O . VAL A 1 211 ? -45.146 12.265 5.314 1.00 44.69 211 VAL A O 1
ATOM 1514 N N . ALA A 1 212 ? -46.985 12.929 4.182 1.00 43.75 212 ALA A N 1
ATOM 1515 C CA . ALA A 1 212 ? -46.605 14.301 3.903 1.00 43.75 212 ALA A CA 1
ATOM 1516 C C . ALA A 1 212 ? -46.881 15.173 5.134 1.00 43.75 212 ALA A C 1
ATOM 1518 O O . ALA A 1 212 ? -47.974 15.111 5.698 1.00 43.75 212 ALA A O 1
ATOM 1519 N N . THR A 1 213 ? -45.927 16.028 5.501 1.00 44.34 213 THR A N 1
ATOM 1520 C CA . THR A 1 213 ? -46.142 17.060 6.520 1.00 44.34 213 THR A CA 1
ATOM 1521 C C . THR A 1 213 ? -45.697 18.423 6.002 1.00 44.34 213 THR A C 1
ATOM 1523 O O . THR A 1 213 ? -44.704 18.554 5.291 1.00 44.34 213 THR A O 1
ATOM 1526 N N . ALA A 1 214 ? -46.519 19.410 6.343 1.00 44.66 214 ALA A N 1
ATOM 1527 C CA . ALA A 1 214 ? -46.598 20.761 5.819 1.00 44.66 214 ALA A CA 1
ATOM 1528 C C . ALA A 1 214 ? -45.315 21.603 5.913 1.00 44.66 214 ALA A C 1
ATOM 1530 O O . ALA A 1 214 ? -44.556 21.550 6.879 1.00 44.66 214 ALA A O 1
ATOM 1531 N N . THR A 1 215 ? -45.159 22.461 4.908 1.00 42.34 215 THR A N 1
ATOM 1532 C CA . THR A 1 215 ? -44.191 23.554 4.813 1.00 42.34 215 THR A CA 1
ATOM 1533 C C . THR A 1 215 ? -44.527 24.680 5.809 1.00 42.34 215 THR A C 1
ATOM 1535 O O . THR A 1 215 ? -45.658 25.169 5.793 1.00 42.34 215 THR A O 1
ATOM 1538 N N . PRO A 1 216 ? -43.581 25.150 6.643 1.00 61.22 216 PRO A N 1
ATOM 1539 C CA . PRO A 1 216 ? -43.738 26.383 7.420 1.00 61.22 216 PRO A CA 1
ATOM 1540 C C . PRO A 1 216 ? -43.521 27.646 6.557 1.00 61.22 216 PRO A C 1
ATOM 1542 O O . PRO A 1 216 ? -42.739 27.604 5.603 1.00 61.22 216 PRO A O 1
ATOM 1545 N N . PRO A 1 217 ? -44.165 28.785 6.883 1.00 55.53 217 PRO A N 1
ATOM 1546 C CA . PRO A 1 217 ? -44.032 30.031 6.129 1.00 55.53 217 PRO A CA 1
ATOM 1547 C C . PRO A 1 217 ? -42.662 30.704 6.304 1.00 55.53 217 PRO A C 1
ATOM 1549 O O . PRO A 1 217 ? -42.038 30.656 7.364 1.00 55.53 217 PRO A O 1
ATOM 1552 N N . ALA A 1 218 ? -42.228 31.366 5.231 1.00 47.00 218 ALA A N 1
ATOM 1553 C CA . ALA A 1 218 ? -40.946 32.046 5.098 1.00 47.00 218 ALA A CA 1
ATOM 1554 C C . ALA A 1 218 ? -40.750 33.202 6.108 1.00 47.00 218 ALA A C 1
ATOM 1556 O O . ALA A 1 218 ? -41.633 34.056 6.235 1.00 47.00 218 ALA A O 1
ATOM 1557 N N . PRO A 1 219 ? -39.582 33.306 6.769 1.00 54.59 219 PRO A N 1
ATOM 1558 C CA . PRO A 1 219 ? -39.208 34.501 7.515 1.00 54.59 219 PRO A CA 1
ATOM 1559 C C . PRO A 1 219 ? -38.743 35.635 6.582 1.00 54.59 219 PRO A C 1
ATOM 1561 O O . PRO A 1 219 ? -38.021 35.420 5.608 1.00 54.59 219 PRO A O 1
ATOM 1564 N N . LYS A 1 220 ? -39.165 36.864 6.911 1.00 53.66 220 LYS A N 1
ATOM 1565 C CA . LYS A 1 220 ? -38.742 38.128 6.280 1.00 53.66 220 LYS A CA 1
ATOM 1566 C C . LYS A 1 220 ? -37.213 38.302 6.332 1.00 53.66 220 LYS A C 1
ATOM 1568 O O . LYS A 1 220 ? -36.618 37.988 7.362 1.00 53.66 220 LYS A O 1
ATOM 1573 N N . PRO A 1 221 ? -36.587 38.883 5.292 1.00 42.19 221 PRO A N 1
ATOM 1574 C CA . PRO A 1 221 ? -35.159 39.176 5.306 1.00 42.19 221 PRO A CA 1
ATOM 1575 C C . PRO A 1 221 ? -34.852 40.348 6.255 1.00 42.19 221 PRO A C 1
ATOM 1577 O O . PRO A 1 221 ? -35.470 41.408 6.122 1.00 42.19 221 PRO A O 1
ATOM 1580 N N . PRO A 1 222 ? -33.901 40.207 7.196 1.00 49.03 222 PRO A N 1
ATOM 1581 C CA . PRO A 1 222 ? -33.309 41.354 7.860 1.00 49.03 222 PRO A CA 1
ATOM 1582 C C . PRO A 1 222 ? -32.315 42.050 6.924 1.00 49.03 222 PRO A C 1
ATOM 1584 O O . PRO A 1 222 ? -31.479 41.425 6.271 1.00 49.03 222 PRO A O 1
ATOM 1587 N N . THR A 1 223 ? -32.433 43.371 6.881 1.00 49.38 223 THR A N 1
ATOM 1588 C CA . THR A 1 223 ? -31.524 44.325 6.251 1.00 49.38 223 THR A CA 1
ATOM 1589 C C . THR A 1 223 ? -30.095 44.094 6.751 1.00 49.38 223 THR A C 1
ATOM 1591 O O . THR A 1 223 ? -29.781 44.398 7.900 1.00 49.38 223 THR A O 1
ATOM 1594 N N . ALA A 1 224 ? -29.236 43.529 5.902 1.00 43.00 224 ALA A N 1
ATOM 1595 C CA . ALA A 1 224 ? -27.831 43.309 6.215 1.00 43.00 224 ALA A CA 1
ATOM 1596 C C . ALA A 1 224 ? -27.021 44.572 5.904 1.00 43.00 224 ALA A C 1
ATOM 1598 O O . ALA A 1 224 ? -26.849 44.964 4.748 1.00 43.00 224 ALA A O 1
ATOM 1599 N N . THR A 1 225 ? -26.518 45.196 6.964 1.00 46.84 225 THR A N 1
ATOM 1600 C CA . THR A 1 225 ? -25.390 46.124 6.933 1.00 46.84 225 THR A CA 1
ATOM 1601 C C . THR A 1 225 ? -24.206 45.424 6.265 1.00 46.84 225 THR A C 1
ATOM 1603 O O . THR A 1 225 ? -23.879 44.286 6.604 1.00 46.84 225 THR A O 1
ATOM 1606 N N . LEU A 1 226 ? -23.589 46.088 5.289 1.00 47.81 226 LEU A N 1
ATOM 1607 C CA . LEU A 1 226 ? -22.481 45.572 4.488 1.00 47.81 226 LEU A CA 1
ATOM 1608 C C . LEU A 1 226 ? -21.191 45.538 5.331 1.00 47.81 226 LEU A C 1
ATOM 1610 O O . LEU A 1 226 ? -20.309 46.380 5.184 1.00 47.81 226 LEU A O 1
ATOM 1614 N N . GLU A 1 227 ? -21.101 44.585 6.256 1.00 42.84 227 GLU A N 1
ATOM 1615 C CA . GLU A 1 227 ? -19.862 44.253 6.951 1.00 42.84 227 GLU A CA 1
ATOM 1616 C C . GLU A 1 227 ? -19.010 43.383 6.019 1.00 42.84 227 GLU A C 1
ATOM 1618 O O . GLU A 1 227 ? -19.452 42.367 5.481 1.00 42.84 227 GLU A O 1
ATOM 1623 N N . LYS A 1 228 ? -17.795 43.857 5.752 1.00 45.91 228 LYS A N 1
ATOM 1624 C CA . LYS A 1 228 ? -16.816 43.273 4.837 1.00 45.91 228 LYS A CA 1
ATOM 1625 C C . LYS A 1 228 ? -16.562 41.806 5.198 1.00 45.91 228 LYS A C 1
ATOM 1627 O O . LYS A 1 228 ? -15.818 41.518 6.130 1.00 45.91 228 LYS A O 1
ATOM 1632 N N . ALA A 1 229 ? -17.172 40.897 4.439 1.00 37.09 229 ALA A N 1
ATOM 1633 C CA . ALA A 1 229 ? -16.994 39.462 4.597 1.00 37.09 229 ALA A CA 1
ATOM 1634 C C . ALA A 1 229 ? -15.493 39.105 4.568 1.00 37.09 229 ALA A C 1
ATOM 1636 O O . ALA A 1 229 ? -14.806 39.448 3.597 1.00 37.09 229 ALA A O 1
ATOM 1637 N N . PRO A 1 230 ? -14.952 38.428 5.597 1.00 48.12 230 PRO A N 1
ATOM 1638 C CA . PRO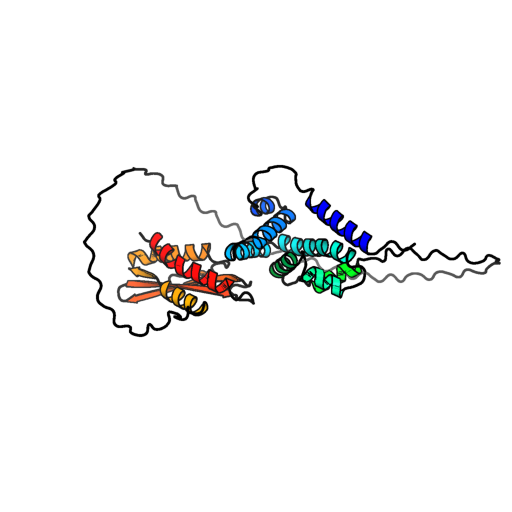 A 1 230 ? -13.639 37.821 5.489 1.00 48.12 230 PRO A CA 1
ATOM 1639 C C . PRO A 1 230 ? -13.686 36.764 4.380 1.00 48.12 230 PRO A C 1
ATOM 1641 O O . PRO A 1 230 ? -14.569 35.909 4.336 1.00 48.12 230 PRO A O 1
AT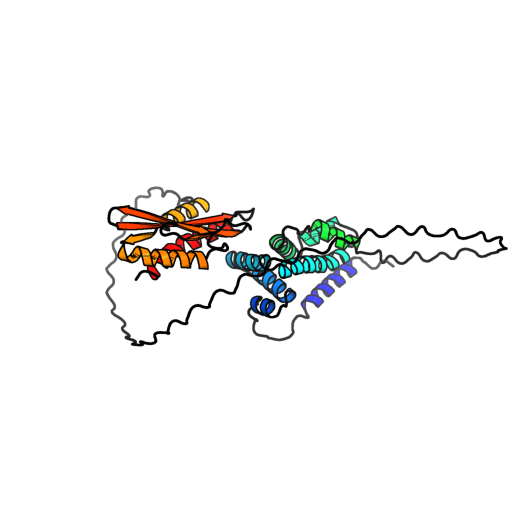OM 1644 N N . SER A 1 231 ? -12.745 36.884 3.446 1.00 42.66 231 SER A N 1
ATOM 1645 C CA . SER A 1 231 ? -12.563 36.001 2.294 1.00 42.66 231 SER A CA 1
ATOM 1646 C C . SER A 1 231 ? -12.655 34.512 2.688 1.00 42.66 231 SER A C 1
ATOM 1648 O O . SER A 1 231 ? -11.949 34.105 3.612 1.00 42.66 231 SER A O 1
ATOM 1650 N N . PRO A 1 232 ? -13.444 33.667 1.989 1.00 45.19 232 PRO A N 1
ATOM 1651 C CA . PRO A 1 232 ? -13.604 32.237 2.286 1.00 45.19 232 PRO A CA 1
ATOM 1652 C C . PRO A 1 232 ? -12.381 31.377 1.908 1.00 45.19 232 PRO A C 1
ATOM 1654 O O . PRO A 1 232 ? -12.492 30.167 1.730 1.00 45.19 232 PRO A O 1
ATOM 1657 N N . ALA A 1 233 ? -11.188 31.967 1.837 1.00 41.09 233 ALA A N 1
ATOM 1658 C CA . ALA A 1 233 ? -9.922 31.247 1.762 1.00 41.09 233 ALA A CA 1
ATOM 1659 C C . ALA A 1 233 ? -9.515 30.722 3.154 1.00 41.09 233 ALA A C 1
ATOM 1661 O O . ALA A 1 233 ? -8.411 30.978 3.634 1.00 41.09 233 ALA A O 1
ATOM 1662 N N . ALA A 1 234 ? -10.418 30.002 3.829 1.00 47.44 234 ALA A N 1
ATOM 1663 C CA . ALA A 1 234 ? -10.042 29.179 4.967 1.00 47.44 234 ALA A CA 1
ATOM 1664 C C . ALA A 1 234 ? -9.076 28.117 4.434 1.00 47.44 234 ALA A C 1
ATOM 1666 O O . ALA A 1 234 ? -9.460 27.258 3.641 1.00 47.44 234 ALA A O 1
ATOM 1667 N N . ALA A 1 235 ? -7.802 28.250 4.798 1.00 48.53 235 ALA A N 1
ATOM 1668 C CA . ALA A 1 235 ? -6.730 27.375 4.363 1.00 48.53 235 ALA A CA 1
ATOM 1669 C C . ALA A 1 235 ? -7.131 25.914 4.598 1.00 48.53 235 ALA A C 1
ATOM 1671 O O . ALA A 1 235 ? -7.231 25.472 5.743 1.00 48.53 235 ALA A O 1
ATOM 1672 N N . THR A 1 236 ? -7.385 25.172 3.517 1.00 54.44 236 THR A N 1
ATOM 1673 C CA . THR A 1 236 ? -7.620 23.732 3.595 1.00 54.44 236 THR A CA 1
ATOM 1674 C C . THR A 1 236 ? -6.442 23.124 4.352 1.00 54.44 236 THR A C 1
ATOM 1676 O O . THR A 1 236 ? -5.302 23.291 3.902 1.00 54.44 236 THR A O 1
ATOM 1679 N N . PRO A 1 237 ? -6.666 22.462 5.502 1.00 71.62 237 PRO A N 1
ATOM 1680 C CA . PRO A 1 237 ? -5.573 21.905 6.274 1.00 71.62 237 PRO A CA 1
ATOM 1681 C C . PRO A 1 237 ? -4.758 20.974 5.382 1.00 71.62 237 PRO A C 1
ATOM 1683 O O . PRO A 1 237 ? -5.312 20.169 4.623 1.00 71.62 237 PRO A O 1
ATOM 1686 N N . GLY A 1 238 ? -3.433 21.113 5.459 1.00 84.69 238 GLY A N 1
ATOM 1687 C CA . GLY A 1 238 ? -2.512 20.268 4.713 1.00 84.69 238 GLY A CA 1
ATOM 1688 C C . GLY A 1 238 ? -2.827 18.789 4.946 1.00 84.69 238 GLY A C 1
ATOM 1689 O O . GLY A 1 238 ? -3.326 18.399 6.001 1.00 84.69 238 GLY A O 1
ATOM 1690 N N . LEU A 1 239 ? -2.539 17.946 3.957 1.00 84.94 239 LEU A N 1
ATOM 1691 C CA . LEU A 1 239 ? -2.918 16.530 3.970 1.00 84.94 239 LEU A CA 1
ATOM 1692 C C . LEU A 1 239 ? -2.462 15.788 5.242 1.00 84.94 239 LEU A C 1
ATOM 1694 O O . LEU A 1 239 ? -3.206 14.975 5.779 1.00 84.94 239 LEU A O 1
ATOM 1698 N N . LEU A 1 240 ? -1.282 16.123 5.771 1.00 86.00 240 LEU A N 1
ATOM 1699 C CA . LEU A 1 240 ? -0.776 15.564 7.028 1.00 86.00 240 LEU A CA 1
ATOM 1700 C C . LEU A 1 240 ? -1.600 15.991 8.251 1.00 86.00 240 LEU A C 1
ATOM 1702 O O . LEU A 1 240 ? -1.876 15.161 9.112 1.00 86.00 240 LEU A O 1
ATOM 1706 N N . ALA A 1 241 ? -2.052 17.246 8.304 1.00 91.31 241 ALA A N 1
ATOM 1707 C CA . ALA A 1 241 ? -2.934 17.717 9.371 1.00 91.31 241 ALA A CA 1
ATOM 1708 C C . ALA A 1 241 ? -4.284 16.983 9.329 1.00 91.31 241 ALA A C 1
ATOM 1710 O O . ALA A 1 241 ? -4.817 16.595 10.365 1.00 91.31 241 ALA A O 1
ATOM 1711 N N . ARG A 1 242 ? -4.803 16.702 8.125 1.00 92.50 242 ARG A N 1
ATOM 1712 C CA . ARG A 1 242 ? -6.009 15.876 7.957 1.00 92.50 242 ARG A CA 1
ATOM 1713 C C . ARG A 1 242 ? -5.799 14.444 8.444 1.00 92.50 242 ARG A C 1
ATOM 1715 O O . ARG A 1 242 ? -6.696 13.892 9.073 1.00 92.50 242 ARG A O 1
ATOM 1722 N N . VAL A 1 243 ? -4.641 13.844 8.162 1.00 92.69 243 VAL A N 1
ATOM 1723 C CA . VAL A 1 243 ? -4.289 12.503 8.658 1.00 92.69 243 VAL A CA 1
ATOM 1724 C C . VAL A 1 243 ? -4.231 12.481 10.180 1.00 92.69 243 VAL A C 1
ATOM 1726 O O . VAL A 1 243 ? -4.765 11.561 10.794 1.00 92.69 243 VAL A O 1
ATOM 1729 N N . GLU A 1 244 ? -3.601 13.478 10.799 1.00 93.69 244 GLU A N 1
ATOM 1730 C CA . GLU A 1 244 ? -3.517 13.561 12.257 1.00 93.69 244 GLU A CA 1
ATOM 1731 C C . GLU A 1 244 ? -4.906 13.708 12.890 1.00 93.69 244 GLU A C 1
ATOM 1733 O O . GLU A 1 244 ? -5.225 13.019 13.859 1.00 93.69 244 GLU A O 1
ATOM 1738 N N . GLU A 1 245 ? -5.761 14.543 12.302 1.00 95.38 245 GLU A N 1
ATOM 1739 C CA . GLU A 1 245 ? -7.141 14.705 12.751 1.00 95.38 245 GLU A CA 1
ATOM 1740 C C . GLU A 1 245 ? -7.957 13.417 12.574 1.00 95.38 245 GLU A C 1
ATOM 1742 O O . GLU A 1 245 ? -8.671 12.994 13.481 1.00 95.38 245 GLU A O 1
ATOM 1747 N N . ALA A 1 246 ? -7.816 12.725 11.442 1.00 95.81 246 ALA A N 1
ATOM 1748 C CA . ALA A 1 246 ? -8.455 11.427 11.235 1.00 95.81 246 ALA A CA 1
ATOM 1749 C C . ALA A 1 246 ? -7.966 10.383 12.252 1.00 95.81 246 ALA A C 1
ATOM 1751 O O . ALA A 1 246 ? -8.777 9.652 12.817 1.00 95.81 246 ALA A O 1
ATOM 1752 N N . ARG A 1 247 ? -6.667 10.364 12.578 1.00 96.44 247 ARG A N 1
ATOM 1753 C CA . ARG A 1 247 ? -6.119 9.493 13.627 1.00 96.44 247 ARG A CA 1
ATOM 1754 C C . ARG A 1 247 ? -6.760 9.769 14.988 1.00 96.44 247 ARG A C 1
ATOM 1756 O O . ARG A 1 247 ? -7.077 8.820 15.707 1.00 96.44 247 ARG A O 1
ATOM 1763 N N . LYS A 1 248 ? -6.971 11.037 15.350 1.00 96.06 248 LYS A N 1
ATOM 1764 C CA . LYS A 1 248 ? -7.668 11.413 16.593 1.00 96.06 248 LYS A CA 1
ATOM 1765 C C . LYS A 1 248 ? -9.121 10.932 16.578 1.00 96.06 248 LYS A C 1
ATOM 1767 O O . LYS A 1 248 ? -9.550 10.288 17.530 1.00 96.06 248 LYS A O 1
ATOM 1772 N N . ARG A 1 249 ? -9.840 11.159 15.473 1.00 96.62 249 ARG A N 1
ATOM 1773 C CA . ARG A 1 249 ? -11.240 10.728 15.293 1.00 96.62 249 ARG A CA 1
ATOM 1774 C C . ARG A 1 249 ? -11.423 9.209 15.219 1.00 96.62 249 ARG A C 1
ATOM 1776 O O . ARG A 1 249 ? -12.502 8.723 15.529 1.00 96.62 249 ARG A O 1
ATOM 1783 N N . SER A 1 250 ? -10.384 8.458 14.852 1.00 97.44 250 SER A N 1
ATOM 1784 C CA . SER A 1 250 ? -10.429 6.989 14.792 1.00 97.44 250 SER A CA 1
ATOM 1785 C C . SER A 1 250 ? -10.451 6.302 16.164 1.00 97.44 250 SER A C 1
ATOM 1787 O O . SER A 1 250 ? -10.621 5.085 16.236 1.00 97.44 250 SER A O 1
ATOM 1789 N N . ALA A 1 251 ? -10.263 7.053 17.256 1.00 96.81 251 ALA A N 1
ATOM 1790 C CA . ALA A 1 251 ? -10.386 6.521 18.605 1.00 96.81 251 ALA A CA 1
ATOM 1791 C C . ALA A 1 251 ? -11.842 6.128 18.893 1.00 96.81 251 ALA A C 1
ATOM 1793 O O . ALA A 1 251 ? -12.748 6.960 18.862 1.00 96.81 251 ALA A O 1
ATOM 1794 N N . TRP A 1 252 ? -12.057 4.859 19.219 1.00 96.38 252 TRP A N 1
ATOM 1795 C CA . TRP A 1 252 ? -13.373 4.302 19.495 1.00 96.38 252 TRP A CA 1
ATOM 1796 C C . TRP A 1 252 ? -13.475 3.881 20.960 1.00 96.38 252 TRP A C 1
ATOM 1798 O O . TRP A 1 252 ? -12.565 3.250 21.495 1.00 96.38 252 TRP A O 1
ATOM 1808 N N . ARG A 1 253 ? -14.574 4.243 21.625 1.00 96.38 253 ARG A N 1
ATOM 1809 C CA . ARG A 1 253 ? -14.805 3.940 23.044 1.00 96.38 253 ARG A CA 1
ATOM 1810 C C . ARG A 1 253 ? -15.857 2.855 23.211 1.00 96.38 253 ARG A C 1
ATOM 1812 O O . ARG A 1 253 ? -16.866 2.855 22.509 1.00 96.38 253 ARG A O 1
ATOM 1819 N N . CYS A 1 254 ? -15.644 1.984 24.189 1.00 94.94 254 CYS A N 1
ATOM 1820 C CA . CYS A 1 254 ? -16.583 0.936 24.569 1.00 94.94 254 CYS A CA 1
ATOM 1821 C C . CYS A 1 254 ? -16.720 0.774 26.072 1.00 94.94 254 CYS A C 1
ATOM 1823 O O . CYS A 1 254 ? -15.776 1.000 26.822 1.00 94.94 254 CYS A O 1
ATOM 1825 N N . ALA A 1 255 ? -17.886 0.274 26.476 1.00 93.75 255 ALA A N 1
ATOM 1826 C CA . ALA A 1 255 ? -18.102 -0.313 27.790 1.00 93.75 255 ALA A CA 1
ATOM 1827 C C . ALA A 1 255 ? -17.596 -1.766 27.828 1.00 93.75 255 ALA A C 1
ATOM 1829 O O . ALA A 1 255 ? -17.642 -2.457 26.803 1.00 93.75 255 ALA A O 1
ATOM 1830 N N . ALA A 1 256 ? -17.194 -2.241 29.013 1.00 87.69 256 ALA A N 1
ATOM 1831 C CA . ALA A 1 256 ? -16.619 -3.571 29.257 1.00 87.69 256 ALA A CA 1
ATOM 1832 C C . ALA A 1 256 ? -17.277 -4.701 28.443 1.00 87.69 256 ALA A C 1
ATOM 1834 O O . ALA A 1 256 ? -16.593 -5.405 27.705 1.00 87.69 256 ALA A O 1
ATOM 1835 N N . ALA A 1 257 ? -18.610 -4.811 28.494 1.00 87.44 257 ALA A N 1
ATOM 1836 C CA . ALA A 1 257 ? -19.366 -5.887 27.844 1.00 87.44 257 ALA A CA 1
ATOM 1837 C C . ALA A 1 257 ? -19.232 -5.929 26.307 1.00 87.44 257 ALA A C 1
ATOM 1839 O O . ALA A 1 257 ? -19.412 -6.982 25.701 1.00 87.44 257 ALA A O 1
ATOM 1840 N N . ARG A 1 258 ? -18.927 -4.796 25.660 1.00 92.25 258 ARG A N 1
ATOM 1841 C CA . ARG A 1 258 ? -18.767 -4.698 24.197 1.00 92.25 258 ARG A CA 1
ATOM 1842 C C . ARG A 1 258 ? -17.306 -4.617 23.761 1.00 92.25 258 ARG A C 1
ATOM 1844 O O . ARG A 1 258 ? -17.015 -4.823 22.582 1.00 92.25 258 ARG A O 1
ATOM 1851 N N . CYS A 1 259 ? -16.387 -4.337 24.686 1.00 94.50 259 CYS A N 1
ATOM 1852 C CA . CYS A 1 259 ? -14.983 -4.122 24.359 1.00 94.50 259 CYS A CA 1
ATOM 1853 C C . CYS A 1 259 ? -14.278 -5.367 23.825 1.00 94.50 259 CYS A C 1
ATOM 1855 O O . CYS A 1 259 ? -13.409 -5.232 22.970 1.00 94.50 259 CYS A O 1
ATOM 1857 N N . ASP A 1 260 ? -14.630 -6.564 24.289 1.00 94.12 260 ASP A N 1
ATOM 1858 C CA . ASP A 1 260 ? -13.960 -7.785 23.823 1.00 94.12 260 ASP A CA 1
ATOM 1859 C C . ASP A 1 260 ? -14.366 -8.133 22.391 1.00 94.12 260 ASP A C 1
ATOM 1861 O O . ASP A 1 260 ? -13.520 -8.463 21.560 1.00 94.12 260 ASP A O 1
ATOM 1865 N N . LYS A 1 261 ? -15.647 -7.935 22.056 1.00 95.38 261 LYS A N 1
ATOM 1866 C CA . LYS A 1 261 ? -16.141 -8.094 20.685 1.00 95.38 261 LYS A CA 1
ATOM 1867 C C . LYS A 1 261 ? -15.519 -7.066 19.740 1.00 95.38 261 LYS A C 1
ATOM 1869 O O . LYS A 1 261 ? -15.104 -7.416 18.638 1.00 95.38 261 LYS A O 1
ATOM 1874 N N . ALA A 1 262 ? -15.410 -5.814 20.179 1.00 97.06 262 ALA A N 1
ATOM 1875 C CA . ALA A 1 262 ? -14.734 -4.780 19.404 1.00 97.06 262 ALA A CA 1
ATOM 1876 C C . ALA A 1 262 ? -13.242 -5.051 19.224 1.00 97.06 262 ALA A C 1
ATOM 1878 O O . ALA A 1 262 ? -12.695 -4.778 18.162 1.00 97.06 262 ALA A O 1
ATOM 1879 N N . TRP A 1 263 ? -12.578 -5.600 20.240 1.00 97.62 263 TRP A N 1
ATOM 1880 C CA . TRP A 1 263 ? -11.167 -5.952 20.150 1.00 97.62 263 TRP A CA 1
ATOM 1881 C C . TRP A 1 263 ? -10.925 -7.061 19.120 1.00 97.62 263 TRP A C 1
ATOM 1883 O O . TRP A 1 263 ? -10.069 -6.912 18.251 1.00 97.62 263 TRP A O 1
ATOM 1893 N N . ALA A 1 264 ? -11.751 -8.111 19.125 1.00 97.06 264 ALA A N 1
ATOM 1894 C CA . ALA A 1 264 ? -11.712 -9.154 18.097 1.00 97.06 264 ALA A CA 1
ATOM 1895 C C . ALA A 1 264 ? -12.018 -8.604 16.686 1.00 97.06 264 ALA A C 1
ATOM 1897 O O . ALA A 1 264 ? -11.399 -9.000 15.693 1.00 97.06 264 ALA A O 1
ATOM 1898 N N . ALA A 1 265 ? -12.947 -7.647 16.583 1.00 97.88 265 ALA A N 1
ATOM 1899 C CA . ALA A 1 265 ? -13.219 -6.950 15.329 1.00 97.88 265 ALA A CA 1
ATOM 1900 C C . ALA A 1 265 ? -12.012 -6.115 14.869 1.00 97.88 265 ALA A C 1
ATOM 1902 O O . ALA A 1 265 ? -11.687 -6.121 13.684 1.00 97.88 265 ALA A O 1
ATOM 1903 N N . ALA A 1 266 ? -11.310 -5.450 15.788 1.00 98.31 266 ALA A N 1
ATOM 1904 C CA . ALA A 1 266 ? -10.106 -4.692 15.472 1.00 98.31 266 ALA A CA 1
ATOM 1905 C C . ALA A 1 266 ? -8.996 -5.594 14.911 1.00 98.31 266 ALA A C 1
ATOM 1907 O O . ALA A 1 266 ? -8.368 -5.232 13.918 1.00 98.31 266 ALA A O 1
ATOM 1908 N N . GLU A 1 267 ? -8.798 -6.785 15.481 1.00 97.94 267 GLU A N 1
ATOM 1909 C CA . GLU A 1 267 ? -7.849 -7.774 14.954 1.00 97.94 267 GLU A CA 1
ATOM 1910 C C . GLU A 1 267 ? -8.210 -8.200 13.525 1.00 97.94 267 GLU A C 1
ATOM 1912 O O . GLU A 1 267 ? -7.363 -8.172 12.630 1.00 97.94 267 GLU A O 1
ATOM 1917 N N . SER A 1 268 ? -9.491 -8.493 13.280 1.00 97.00 268 SER A N 1
ATOM 1918 C CA . SER A 1 268 ? -9.995 -8.840 11.943 1.00 97.00 268 SER A CA 1
ATOM 1919 C C . SER A 1 268 ? -9.803 -7.697 10.941 1.00 97.00 268 SER A C 1
ATOM 1921 O O . SER A 1 268 ? -9.415 -7.923 9.794 1.00 97.00 268 SER A O 1
ATOM 1923 N N . PHE A 1 269 ? -10.034 -6.454 11.374 1.00 98.31 269 PHE A N 1
ATOM 1924 C CA . PHE A 1 269 ? -9.822 -5.272 10.547 1.00 98.31 269 PHE A CA 1
ATOM 1925 C C . PHE A 1 269 ? -8.352 -5.123 10.149 1.00 98.31 269 PHE A C 1
ATOM 1927 O O . PHE A 1 269 ? -8.067 -4.877 8.976 1.00 98.31 269 PHE A O 1
ATOM 1934 N N . VAL A 1 270 ? -7.426 -5.303 11.098 1.00 98.06 270 VAL A N 1
ATOM 1935 C CA . VAL A 1 270 ? -5.981 -5.259 10.834 1.00 98.06 270 VAL A CA 1
ATOM 1936 C C . VAL A 1 270 ? -5.576 -6.357 9.856 1.00 98.06 270 VAL A C 1
ATOM 1938 O O . VAL A 1 270 ? -4.898 -6.067 8.873 1.00 98.06 270 VAL A O 1
ATOM 1941 N N . ALA A 1 271 ? -6.037 -7.591 10.071 1.00 92.62 271 ALA A N 1
ATOM 1942 C CA . ALA A 1 271 ? -5.730 -8.718 9.193 1.00 92.62 271 ALA A CA 1
ATOM 1943 C C . ALA A 1 271 ? -6.215 -8.502 7.747 1.00 92.62 271 ALA A C 1
ATOM 1945 O O . ALA A 1 271 ? -5.554 -8.938 6.808 1.00 92.62 271 ALA A O 1
ATOM 1946 N N . ALA A 1 272 ? -7.349 -7.818 7.560 1.00 91.88 272 ALA A N 1
ATOM 1947 C CA . ALA A 1 272 ? -7.917 -7.549 6.241 1.00 91.88 272 ALA A CA 1
ATOM 1948 C C . ALA A 1 272 ? -7.306 -6.328 5.529 1.00 91.88 272 ALA A C 1
ATOM 1950 O O . ALA A 1 272 ? -7.356 -6.253 4.302 1.00 91.88 272 ALA A O 1
ATOM 1951 N N . ASN A 1 273 ? -6.775 -5.353 6.276 1.00 96.00 273 ASN A N 1
ATOM 1952 C CA . ASN A 1 273 ? -6.358 -4.059 5.722 1.00 96.00 273 ASN A CA 1
ATOM 1953 C C . ASN A 1 273 ? -4.847 -3.798 5.759 1.00 96.00 273 ASN A C 1
ATOM 1955 O O . ASN A 1 273 ? -4.396 -2.844 5.122 1.00 96.00 273 ASN A O 1
ATOM 1959 N N . SER A 1 274 ? -4.072 -4.594 6.496 1.00 93.69 274 SER A N 1
ATOM 1960 C CA . SER A 1 274 ? -2.615 -4.487 6.513 1.00 93.69 274 SER A CA 1
ATOM 1961 C C . SER A 1 274 ? -1.987 -5.333 5.406 1.00 93.69 274 SER A C 1
ATOM 1963 O O . SER A 1 274 ? -2.375 -6.476 5.176 1.00 93.69 274 SER A O 1
ATOM 1965 N N . ASP A 1 275 ? -0.955 -4.792 4.758 1.00 90.56 275 ASP A N 1
ATOM 1966 C CA . ASP A 1 275 ? -0.083 -5.567 3.868 1.00 90.56 275 ASP A CA 1
ATOM 1967 C C . ASP A 1 275 ? 0.882 -6.465 4.668 1.00 90.56 275 ASP A C 1
ATOM 1969 O O . ASP A 1 275 ? 1.453 -7.422 4.137 1.00 90.56 275 ASP A O 1
ATOM 1973 N N . MET A 1 276 ? 1.049 -6.167 5.960 1.00 93.81 276 MET A N 1
ATOM 1974 C CA . MET A 1 276 ? 1.978 -6.819 6.870 1.00 93.81 276 MET A CA 1
ATOM 1975 C C . MET A 1 276 ? 1.267 -7.852 7.741 1.00 93.81 276 MET A C 1
ATOM 1977 O O . MET A 1 276 ? 0.148 -7.658 8.209 1.00 93.81 276 MET A O 1
ATOM 1981 N N . ARG A 1 277 ? 1.951 -8.967 8.021 1.00 90.44 277 ARG A N 1
ATOM 1982 C CA . ARG A 1 277 ? 1.441 -9.968 8.967 1.00 90.44 277 ARG A CA 1
ATOM 1983 C C . ARG A 1 277 ? 1.392 -9.391 10.383 1.00 90.44 277 ARG A C 1
ATOM 1985 O O . ARG A 1 277 ? 2.296 -8.651 10.784 1.00 90.44 277 ARG A O 1
ATOM 1992 N N . ILE A 1 278 ? 0.375 -9.788 11.149 1.00 96.75 278 ILE A N 1
ATOM 1993 C CA . ILE A 1 278 ? 0.300 -9.520 12.589 1.00 96.75 278 ILE A CA 1
ATOM 1994 C C . ILE A 1 278 ? 1.489 -10.214 13.263 1.00 96.75 278 ILE A C 1
ATOM 1996 O O . ILE A 1 278 ? 1.683 -11.420 13.122 1.00 96.75 278 ILE A O 1
ATOM 2000 N N . LYS A 1 279 ? 2.307 -9.426 13.958 1.00 95.88 279 LYS A N 1
ATOM 2001 C CA . LYS A 1 279 ? 3.467 -9.877 14.730 1.00 95.88 279 LYS A CA 1
ATOM 2002 C C . LYS A 1 279 ? 3.043 -10.306 16.133 1.00 95.88 279 LYS A C 1
ATOM 2004 O O . LYS A 1 279 ? 3.537 -11.307 16.641 1.00 95.88 279 LYS A O 1
ATOM 2009 N N . SER A 1 280 ? 2.155 -9.540 16.761 1.00 96.75 280 SER A N 1
ATOM 2010 C CA . SER A 1 280 ? 1.612 -9.846 18.085 1.00 96.75 280 SER A CA 1
ATOM 2011 C C . SER A 1 280 ? 0.184 -9.337 18.220 1.00 96.75 280 SER A C 1
ATOM 2013 O O . SER A 1 280 ? -0.091 -8.202 17.836 1.00 96.75 280 SER A O 1
ATOM 2015 N N . ALA A 1 281 ? -0.680 -10.144 18.828 1.00 97.62 281 ALA A N 1
ATOM 2016 C CA . ALA A 1 281 ? -2.013 -9.757 19.272 1.00 97.62 281 ALA A CA 1
ATOM 2017 C C . ALA A 1 281 ? -2.162 -10.161 20.746 1.00 97.62 281 ALA A C 1
ATOM 2019 O O . ALA A 1 281 ? -2.163 -11.342 21.086 1.00 97.62 281 ALA A O 1
ATOM 2020 N N . THR A 1 282 ? -2.200 -9.173 21.634 1.00 97.81 282 THR A N 1
ATOM 2021 C CA . THR A 1 282 ? -2.430 -9.339 23.073 1.00 97.81 282 THR A CA 1
ATOM 2022 C C . THR A 1 282 ? -3.793 -8.757 23.442 1.00 97.81 282 THR A C 1
ATOM 2024 O O . THR A 1 282 ? -4.529 -8.263 22.589 1.00 97.81 282 THR A O 1
ATOM 2027 N N . SER A 1 283 ? -4.149 -8.776 24.726 1.00 96.12 283 SER A N 1
ATOM 2028 C CA . SER A 1 283 ? -5.383 -8.150 25.214 1.00 96.12 283 SER A CA 1
ATOM 2029 C C . SER A 1 283 ? -5.388 -6.618 25.111 1.00 96.12 283 SER A C 1
ATOM 2031 O O . SER A 1 283 ? -6.453 -6.018 25.259 1.00 96.12 283 SER A O 1
ATOM 2033 N N . THR A 1 284 ? -4.232 -5.983 24.877 1.00 97.38 284 THR A N 1
ATOM 2034 C CA . THR A 1 284 ? -4.093 -4.517 24.830 1.00 97.38 284 THR A CA 1
ATOM 2035 C C . THR A 1 284 ? -3.377 -3.972 23.600 1.00 97.38 284 THR A C 1
ATOM 2037 O O . THR A 1 284 ? -3.424 -2.765 23.364 1.00 97.38 284 THR A O 1
ATOM 2040 N N . LEU A 1 285 ? -2.730 -4.826 22.805 1.00 98.31 285 LEU A N 1
ATOM 2041 C CA . LEU A 1 285 ? -1.954 -4.419 21.640 1.00 98.31 285 LEU A CA 1
ATOM 2042 C C . LEU A 1 285 ? -2.122 -5.405 20.480 1.00 98.31 285 LEU A C 1
ATOM 2044 O O . LEU A 1 285 ? -1.870 -6.595 20.639 1.00 98.31 285 LEU A O 1
ATOM 2048 N N . ILE A 1 286 ? -2.451 -4.895 19.297 1.00 98.50 286 ILE A N 1
ATOM 2049 C CA . ILE A 1 286 ? -2.285 -5.600 18.020 1.00 98.50 286 ILE A CA 1
ATOM 2050 C C . ILE A 1 286 ? -1.214 -4.845 17.244 1.00 98.50 286 ILE A C 1
ATOM 2052 O O . ILE A 1 286 ? -1.322 -3.635 17.069 1.00 98.50 286 ILE A O 1
ATOM 2056 N N . ASP A 1 287 ? -0.174 -5.531 16.793 1.00 98.00 287 ASP A N 1
ATOM 2057 C CA . ASP A 1 287 ? 0.942 -4.914 16.076 1.00 98.00 287 ASP A CA 1
ATOM 2058 C C . ASP A 1 287 ? 1.352 -5.790 14.898 1.00 98.00 287 ASP A C 1
ATOM 2060 O O . ASP A 1 287 ? 1.475 -7.012 15.024 1.00 98.00 287 ASP A O 1
ATOM 2064 N N . THR A 1 288 ? 1.563 -5.173 13.741 1.00 98.06 288 THR A N 1
ATOM 2065 C CA . THR A 1 288 ? 2.066 -5.845 12.538 1.00 98.06 288 THR A CA 1
ATOM 2066 C C . THR A 1 288 ? 3.564 -5.625 12.381 1.00 98.06 288 THR A C 1
ATOM 2068 O O . THR A 1 288 ? 4.122 -4.668 12.913 1.00 98.06 288 THR A O 1
ATOM 2071 N N . TYR A 1 289 ? 4.234 -6.455 11.583 1.00 96.06 289 TYR A N 1
ATOM 2072 C CA . TYR A 1 289 ? 5.611 -6.151 11.186 1.00 96.06 289 TYR A CA 1
ATOM 2073 C C . TYR A 1 289 ? 5.714 -4.769 10.509 1.00 96.06 289 TYR A C 1
ATOM 2075 O O . TYR A 1 289 ? 4.776 -4.347 9.830 1.00 96.06 289 TYR A O 1
ATOM 2083 N N . PRO A 1 290 ? 6.840 -4.052 10.668 1.00 91.25 290 PRO A N 1
ATOM 2084 C CA . PRO A 1 290 ? 7.030 -2.771 10.003 1.00 91.25 290 PRO A CA 1
ATOM 2085 C C . PRO A 1 290 ? 7.077 -2.969 8.479 1.00 91.25 290 PRO A C 1
ATOM 2087 O O . PRO A 1 290 ? 7.758 -3.892 8.022 1.00 91.25 290 PRO A O 1
ATOM 2090 N N . PRO A 1 291 ? 6.400 -2.115 7.688 1.00 89.19 291 PRO A N 1
ATOM 2091 C CA . PRO A 1 291 ? 6.394 -2.234 6.234 1.00 89.19 291 PRO A CA 1
ATOM 2092 C C . PRO A 1 291 ? 7.813 -2.143 5.672 1.00 89.19 291 PRO A C 1
ATOM 2094 O O . PRO A 1 291 ? 8.566 -1.219 6.000 1.00 89.19 291 PRO A O 1
ATOM 2097 N N . ILE A 1 292 ? 8.179 -3.108 4.826 1.00 84.12 292 ILE A N 1
ATOM 2098 C CA . ILE A 1 292 ? 9.514 -3.188 4.220 1.00 84.12 292 ILE A CA 1
ATOM 2099 C C . ILE A 1 292 ? 9.481 -2.530 2.848 1.00 84.12 292 ILE A C 1
ATOM 2101 O O . ILE A 1 292 ? 10.460 -1.905 2.453 1.00 84.12 292 ILE A O 1
ATOM 2105 N N . VAL A 1 293 ? 8.375 -2.596 2.117 1.00 77.19 293 VAL A N 1
ATOM 2106 C CA . VAL A 1 293 ? 8.246 -1.979 0.795 1.00 77.19 293 VAL A CA 1
ATOM 2107 C C . VAL A 1 293 ? 7.527 -0.637 0.915 1.00 77.19 293 VAL A C 1
ATOM 2109 O O . VAL A 1 293 ? 6.720 -0.393 1.807 1.00 77.19 293 VAL A O 1
ATOM 2112 N N . ILE A 1 294 ? 7.879 0.302 0.040 1.00 79.56 294 ILE A N 1
ATOM 2113 C CA . ILE A 1 294 ? 7.232 1.615 0.009 1.00 79.56 294 ILE A CA 1
ATOM 2114 C C . ILE A 1 294 ? 5.769 1.454 -0.397 1.00 79.56 294 ILE A C 1
ATOM 2116 O O . ILE A 1 294 ? 5.471 0.765 -1.360 1.00 79.56 294 ILE A O 1
ATOM 2120 N N . GLY A 1 295 ? 4.861 2.111 0.318 1.00 78.38 295 GLY A N 1
ATOM 2121 C CA . GLY A 1 295 ? 3.422 1.998 0.061 1.00 78.38 295 GLY A CA 1
ATOM 2122 C C . GLY A 1 295 ? 2.742 0.768 0.671 1.00 78.38 295 GLY A C 1
ATOM 2123 O O . GLY A 1 295 ? 1.513 0.699 0.602 1.00 78.38 295 GLY A O 1
ATOM 2124 N N . GLU A 1 296 ? 3.498 -0.143 1.298 1.00 86.44 296 GLU A N 1
ATOM 2125 C CA . GLU A 1 296 ? 2.930 -1.138 2.212 1.00 86.44 296 GLU A CA 1
ATOM 2126 C C . GLU A 1 296 ? 2.452 -0.473 3.503 1.00 86.44 296 GLU A C 1
ATOM 2128 O O . GLU A 1 296 ? 3.036 0.504 3.999 1.00 86.44 296 GLU A O 1
ATOM 2133 N N . ILE A 1 297 ? 1.389 -1.046 4.054 1.00 91.75 297 ILE A N 1
ATOM 2134 C CA . ILE A 1 297 ? 0.707 -0.569 5.244 1.00 91.75 297 ILE A CA 1
ATOM 2135 C C . ILE A 1 297 ? 0.877 -1.584 6.370 1.00 91.75 297 ILE A C 1
ATOM 2137 O O . ILE A 1 297 ? 0.326 -2.684 6.333 1.00 91.75 297 ILE A O 1
ATOM 2141 N N . GLY A 1 298 ? 1.597 -1.173 7.407 1.00 95.69 298 GLY A N 1
ATOM 2142 C CA . GLY A 1 298 ? 1.522 -1.760 8.737 1.00 95.69 298 GLY A CA 1
ATOM 2143 C C . GLY A 1 298 ? 0.460 -1.062 9.587 1.00 95.69 298 GLY A C 1
ATOM 2144 O O . GLY A 1 298 ? 0.044 0.069 9.320 1.00 95.69 298 GLY A O 1
ATOM 2145 N N . MET A 1 299 ? 0.013 -1.730 10.639 1.00 98.06 299 MET A N 1
ATOM 2146 C CA . MET A 1 299 ? -0.975 -1.206 11.568 1.00 98.06 299 MET A CA 1
ATOM 2147 C C . MET A 1 299 ? -0.612 -1.578 13.000 1.00 98.06 299 MET A C 1
ATOM 2149 O O . MET A 1 299 ? -0.086 -2.654 13.274 1.00 98.06 299 MET A O 1
ATOM 2153 N N . LYS A 1 300 ? -0.953 -0.675 13.911 1.00 98.19 300 LYS A N 1
ATOM 2154 C CA . LYS A 1 300 ? -0.889 -0.879 15.351 1.00 98.19 300 LYS A CA 1
ATOM 2155 C C . LYS A 1 300 ? -2.230 -0.483 15.949 1.00 98.19 300 LYS A C 1
ATOM 2157 O O . LYS A 1 300 ? -2.736 0.586 15.622 1.00 98.19 300 LYS A O 1
ATOM 2162 N N . VAL A 1 301 ? -2.802 -1.303 16.815 1.00 98.56 301 VAL A N 1
ATOM 2163 C CA . VAL A 1 301 ? -4.021 -0.985 17.562 1.00 98.56 301 VAL A CA 1
ATOM 2164 C C . VAL A 1 301 ? -3.728 -1.114 19.046 1.00 98.56 301 VAL A C 1
ATOM 2166 O O . VAL A 1 301 ? -3.185 -2.125 19.480 1.00 98.56 301 VAL A O 1
ATOM 2169 N N . GLU A 1 302 ? -4.094 -0.103 19.824 1.00 98.25 302 GLU A N 1
ATOM 2170 C CA . GLU A 1 302 ? -3.922 -0.072 21.278 1.00 98.25 302 GLU A CA 1
ATOM 2171 C C . GLU A 1 302 ? -5.293 -0.002 21.963 1.00 98.25 302 GLU A C 1
ATOM 2173 O O . GLU A 1 302 ? -6.146 0.788 21.552 1.00 98.25 302 GLU A O 1
ATOM 2178 N N . LYS A 1 303 ? -5.506 -0.823 23.001 1.00 97.88 303 LYS A N 1
ATOM 2179 C CA . LYS A 1 303 ? -6.656 -0.746 23.919 1.00 97.88 303 LYS A CA 1
ATOM 2180 C C . LYS A 1 303 ? -6.186 -0.152 25.236 1.00 97.88 303 LYS A C 1
ATOM 2182 O O . LYS A 1 303 ? -5.512 -0.816 26.024 1.00 97.88 303 LYS A O 1
ATOM 2187 N N . THR A 1 304 ? -6.581 1.087 25.481 1.00 97.56 304 THR A N 1
ATOM 2188 C CA . THR A 1 304 ? -6.274 1.815 26.709 1.00 97.56 304 THR A CA 1
ATOM 2189 C C . THR A 1 304 ? -7.482 1.751 27.640 1.00 97.56 304 THR A C 1
ATOM 2191 O O . THR A 1 304 ? -8.553 2.232 27.258 1.00 97.56 304 THR A O 1
ATOM 2194 N N . PRO A 1 305 ? -7.363 1.164 28.843 1.00 95.94 305 PRO A N 1
ATOM 2195 C CA . PRO A 1 305 ? -8.453 1.175 29.810 1.00 95.94 305 PRO A CA 1
ATOM 2196 C C . PRO A 1 305 ? -8.738 2.608 30.280 1.00 95.94 305 PRO A C 1
ATOM 2198 O O . PRO A 1 305 ? -7.821 3.396 30.510 1.00 95.94 305 PRO A O 1
ATOM 2201 N N . ILE A 1 306 ? -10.018 2.933 30.428 1.00 94.75 306 ILE A N 1
ATOM 2202 C CA . ILE A 1 306 ? -10.532 4.180 30.997 1.00 94.75 306 ILE A CA 1
ATOM 2203 C C . ILE A 1 306 ? -11.224 3.840 32.331 1.00 94.75 306 ILE A C 1
ATOM 2205 O O . ILE A 1 306 ? -11.619 2.698 32.582 1.00 94.75 306 ILE A O 1
ATOM 2209 N N . ALA A 1 307 ? -11.348 4.821 33.227 1.00 90.06 307 ALA A N 1
ATOM 2210 C CA . ALA A 1 307 ? -12.110 4.668 34.465 1.00 90.06 307 ALA A CA 1
ATOM 2211 C C . ALA A 1 307 ? -13.547 4.170 34.195 1.00 90.06 307 ALA A C 1
ATOM 2213 O O . ALA A 1 307 ? -14.147 4.500 33.176 1.00 90.06 307 ALA A O 1
ATOM 2214 N N . GLY A 1 308 ? -14.101 3.377 35.118 1.00 86.25 308 GLY A N 1
ATOM 2215 C CA . GLY A 1 308 ? -15.468 2.849 34.997 1.00 86.25 308 GLY A CA 1
ATOM 2216 C C . GLY A 1 308 ? -15.608 1.577 34.151 1.00 86.25 308 GLY A C 1
ATOM 2217 O O . GLY A 1 308 ? -16.720 1.213 33.787 1.00 86.25 308 GLY A O 1
ATOM 2218 N N . GLY A 1 309 ? -14.504 0.886 33.840 1.00 88.56 309 GLY A N 1
ATOM 2219 C CA . GLY A 1 309 ? -14.534 -0.345 33.036 1.00 88.56 309 GLY A CA 1
ATOM 2220 C C . GLY A 1 309 ? -14.730 -0.093 31.539 1.00 88.56 309 GLY A C 1
ATOM 2221 O O . GLY A 1 309 ? -14.997 -1.021 30.777 1.00 88.56 309 GLY A O 1
ATOM 2222 N N . GLU A 1 310 ? -14.604 1.158 31.110 1.00 94.50 310 GLU A N 1
ATOM 2223 C CA . GLU A 1 310 ? -14.559 1.516 29.701 1.00 94.50 310 GLU A CA 1
ATOM 2224 C C . GLU A 1 310 ? -13.154 1.289 29.132 1.00 94.50 310 GLU A C 1
ATOM 2226 O O . GLU A 1 310 ? -12.160 1.238 29.857 1.00 94.50 310 GLU A O 1
ATOM 2231 N N . ALA A 1 311 ? -13.049 1.163 27.815 1.00 96.94 311 ALA A N 1
ATOM 2232 C CA . ALA A 1 311 ? -11.765 1.185 27.130 1.00 96.94 311 ALA A CA 1
ATOM 2233 C C . ALA A 1 311 ? -11.849 2.005 25.846 1.00 96.94 311 ALA A C 1
ATOM 2235 O O . ALA A 1 311 ? -12.897 2.099 25.205 1.00 96.94 311 ALA A O 1
ATOM 2236 N N . GLN A 1 312 ? -10.717 2.583 25.464 1.00 97.50 312 GLN A N 1
ATOM 2237 C CA . GLN A 1 312 ? -10.525 3.246 24.186 1.00 97.50 312 GLN A CA 1
ATOM 2238 C C . GLN A 1 312 ? -9.637 2.381 23.302 1.00 97.50 312 GLN A C 1
ATOM 2240 O O . GLN A 1 312 ? -8.523 2.040 23.685 1.00 97.50 312 GLN A O 1
ATOM 2245 N N . ILE A 1 313 ? -10.131 2.051 22.116 1.00 98.06 313 ILE A N 1
ATOM 2246 C CA . ILE A 1 313 ? -9.403 1.349 21.067 1.00 98.06 313 ILE A CA 1
ATOM 2247 C C . ILE A 1 313 ? -8.981 2.390 20.035 1.00 98.06 313 ILE A C 1
ATOM 2249 O O . ILE A 1 313 ? -9.823 3.106 19.493 1.00 98.06 313 ILE A O 1
ATOM 2253 N N . GLN A 1 314 ? -7.686 2.491 19.755 1.00 98.12 314 GLN A N 1
ATOM 2254 C CA . GLN A 1 314 ? -7.167 3.430 18.765 1.00 98.12 314 GLN A CA 1
ATOM 2255 C C . GLN A 1 314 ? -6.231 2.730 17.793 1.00 98.12 314 GLN A C 1
ATOM 2257 O O . GLN A 1 314 ? -5.333 1.996 18.198 1.00 98.12 314 GLN A O 1
ATOM 2262 N N . ILE A 1 315 ? -6.425 3.000 16.504 1.00 98.25 315 ILE A N 1
ATOM 2263 C CA . ILE A 1 315 ? -5.547 2.522 15.444 1.00 98.25 315 ILE A CA 1
ATOM 2264 C C . ILE A 1 315 ? -4.472 3.563 15.119 1.00 98.25 315 ILE A C 1
ATOM 2266 O O . ILE A 1 315 ? -4.678 4.772 15.201 1.00 98.25 315 ILE A O 1
ATOM 2270 N N . THR A 1 316 ? -3.296 3.085 14.740 1.00 97.69 316 THR A N 1
ATOM 2271 C CA . THR A 1 316 ? -2.199 3.851 14.161 1.00 97.69 316 THR A CA 1
ATOM 2272 C C . THR A 1 316 ? -1.761 3.133 12.893 1.00 97.69 316 THR A C 1
ATOM 2274 O O . THR A 1 316 ? -1.347 1.976 12.922 1.00 97.69 316 THR A O 1
ATOM 2277 N N . VAL A 1 317 ? -1.865 3.824 11.765 1.00 96.19 317 VAL A N 1
ATOM 2278 C CA . VAL A 1 317 ? -1.497 3.300 10.451 1.00 96.19 317 VAL A CA 1
ATOM 2279 C C . VAL A 1 317 ? -0.053 3.692 10.156 1.00 96.19 317 VAL A C 1
ATOM 2281 O O . VAL A 1 317 ? 0.263 4.875 9.993 1.00 96.19 317 VAL A O 1
ATOM 2284 N N . ILE A 1 318 ? 0.822 2.694 10.085 1.00 93.56 318 ILE A N 1
ATOM 2285 C CA . ILE A 1 318 ? 2.250 2.848 9.818 1.00 93.56 318 ILE A CA 1
ATOM 2286 C C . ILE A 1 318 ? 2.457 2.578 8.338 1.00 93.56 318 ILE A C 1
ATOM 2288 O O . ILE A 1 318 ? 2.153 1.499 7.848 1.00 93.56 318 ILE A O 1
ATOM 2292 N N . CYS A 1 319 ? 2.995 3.536 7.604 1.00 89.06 319 CYS A N 1
ATOM 2293 C CA . CYS A 1 319 ? 3.224 3.345 6.184 1.00 89.06 319 CYS A CA 1
ATOM 2294 C C . CYS A 1 319 ? 4.621 3.830 5.817 1.00 89.06 319 CYS A C 1
ATOM 2296 O O . CYS A 1 319 ? 5.080 4.885 6.265 1.00 89.06 319 CYS A O 1
ATOM 2298 N N . ARG A 1 320 ? 5.325 3.021 5.019 1.00 82.25 320 ARG A N 1
ATOM 2299 C CA . ARG A 1 320 ? 6.665 3.365 4.552 1.00 82.25 320 ARG A CA 1
ATOM 2300 C C . ARG A 1 320 ? 6.530 4.350 3.397 1.00 82.25 320 ARG A C 1
ATOM 2302 O O . ARG A 1 320 ? 6.378 3.960 2.238 1.00 82.25 320 ARG A O 1
ATOM 2309 N N . ALA A 1 321 ? 6.567 5.639 3.716 1.00 67.25 321 ALA A N 1
ATOM 2310 C CA . ALA A 1 321 ? 6.569 6.685 2.706 1.00 67.25 321 ALA A CA 1
ATOM 2311 C C . ALA A 1 321 ? 7.896 6.660 1.922 1.00 67.25 321 ALA A C 1
ATOM 2313 O O . ALA A 1 321 ? 8.983 6.738 2.490 1.00 67.25 321 ALA A O 1
ATOM 2314 N N . GLY A 1 322 ? 7.802 6.517 0.600 1.00 60.69 322 GLY A N 1
ATOM 2315 C CA . GLY A 1 322 ? 8.891 6.819 -0.332 1.00 60.69 322 GLY A CA 1
ATOM 2316 C C . GLY A 1 322 ? 8.693 8.193 -0.969 1.00 60.69 322 GLY A C 1
ATOM 2317 O O . GLY A 1 322 ? 7.936 9.009 -0.458 1.00 60.69 322 GLY A O 1
ATOM 2318 N N . ARG A 1 323 ? 9.280 8.433 -2.153 1.00 51.19 323 ARG A N 1
ATOM 2319 C CA . ARG A 1 323 ? 9.016 9.659 -2.943 1.00 51.19 323 ARG A CA 1
ATOM 2320 C C . ARG A 1 323 ? 7.548 9.833 -3.382 1.00 51.19 323 ARG A C 1
ATOM 2322 O O . ARG A 1 323 ? 7.184 10.905 -3.846 1.00 51.19 323 ARG A O 1
ATOM 2329 N N . LEU A 1 324 ? 6.701 8.816 -3.217 1.00 56.41 324 LEU A N 1
ATOM 2330 C CA . LEU A 1 324 ? 5.255 8.906 -3.431 1.00 56.41 324 LEU A CA 1
ATOM 2331 C C . LEU A 1 324 ? 4.594 9.538 -2.195 1.00 56.41 324 LEU A C 1
ATOM 2333 O O . LEU A 1 324 ? 3.990 8.853 -1.374 1.00 56.41 324 LEU A O 1
ATOM 2337 N N . ALA A 1 325 ? 4.742 10.854 -2.050 1.00 55.31 325 ALA A N 1
ATOM 2338 C CA . ALA A 1 325 ? 4.285 11.599 -0.873 1.00 55.31 325 ALA A CA 1
ATOM 2339 C C . ALA A 1 325 ? 2.752 11.584 -0.669 1.00 55.31 325 ALA A C 1
ATOM 2341 O O . ALA A 1 325 ? 2.281 11.905 0.416 1.00 55.31 325 ALA A O 1
ATOM 2342 N N . GLN A 1 326 ? 1.974 11.205 -1.691 1.00 63.41 326 GLN A N 1
ATOM 2343 C CA . GLN A 1 326 ? 0.508 11.331 -1.701 1.00 63.41 326 GLN A CA 1
ATOM 2344 C C . GLN A 1 326 ? -0.252 10.013 -1.473 1.00 63.41 326 GLN A C 1
ATOM 2346 O O . GLN A 1 326 ? -1.401 10.030 -1.029 1.00 63.41 326 GLN A O 1
ATOM 2351 N N . THR A 1 327 ? 0.360 8.856 -1.741 1.00 70.06 327 THR A N 1
ATOM 2352 C CA . THR A 1 327 ? -0.331 7.556 -1.623 1.00 70.06 327 THR A CA 1
ATOM 2353 C C . THR A 1 327 ? -0.523 7.147 -0.167 1.00 70.06 327 THR A C 1
ATOM 2355 O O . THR A 1 327 ? -1.583 6.663 0.225 1.00 70.06 327 THR A O 1
ATOM 2358 N N . CYS A 1 328 ? 0.491 7.406 0.655 1.00 83.75 328 CYS A N 1
ATOM 2359 C CA . CYS A 1 328 ? 0.504 7.037 2.062 1.00 83.75 328 CYS A CA 1
ATOM 2360 C C . CYS A 1 328 ? -0.563 7.794 2.886 1.00 83.75 328 CYS A C 1
ATOM 2362 O O . CYS A 1 328 ? -1.373 7.135 3.542 1.00 83.75 328 CYS A O 1
ATOM 2364 N N . PRO A 1 329 ? -0.681 9.136 2.798 1.00 88.00 329 PRO A N 1
ATOM 2365 C CA . PRO A 1 329 ? -1.694 9.867 3.560 1.00 88.00 329 PRO A CA 1
ATOM 2366 C C . PRO A 1 329 ? -3.133 9.555 3.127 1.00 88.00 329 PRO A C 1
ATOM 2368 O O . PRO A 1 329 ? -4.031 9.502 3.962 1.00 88.00 329 PRO A O 1
ATOM 2371 N N . THR A 1 330 ? -3.360 9.309 1.833 1.00 87.56 330 THR A N 1
ATOM 2372 C CA . THR A 1 330 ? -4.692 8.963 1.310 1.00 87.56 330 THR A CA 1
ATOM 2373 C C . THR A 1 330 ? -5.169 7.623 1.870 1.00 87.56 330 THR A C 1
ATOM 2375 O O . THR A 1 330 ? -6.289 7.516 2.370 1.00 87.56 330 THR A O 1
ATOM 2378 N N . ALA A 1 331 ? -4.293 6.614 1.880 1.00 89.19 331 ALA A N 1
ATOM 2379 C CA . ALA A 1 331 ? -4.604 5.326 2.487 1.00 89.19 331 ALA A CA 1
ATOM 2380 C C . ALA A 1 331 ? -4.817 5.436 4.006 1.00 89.19 331 ALA A C 1
ATOM 2382 O O . ALA A 1 331 ? -5.742 4.822 4.533 1.00 89.19 331 ALA A O 1
ATOM 2383 N N . GLN A 1 332 ? -4.004 6.244 4.698 1.00 93.25 332 GLN A N 1
ATOM 2384 C CA . GLN A 1 332 ? -4.175 6.513 6.128 1.00 93.25 332 GLN A CA 1
ATOM 2385 C C . GLN A 1 332 ? -5.547 7.121 6.429 1.00 93.25 332 GLN A C 1
ATOM 2387 O O . GLN A 1 332 ? -6.239 6.609 7.302 1.00 93.25 332 GLN A O 1
ATOM 2392 N N . LEU A 1 333 ? -5.968 8.152 5.687 1.00 94.44 333 LEU A N 1
ATOM 2393 C CA . LEU A 1 333 ? -7.292 8.764 5.844 1.00 94.44 333 LEU A CA 1
ATOM 2394 C C . LEU A 1 333 ? -8.411 7.731 5.695 1.00 94.44 333 LEU A C 1
ATOM 2396 O O . LEU A 1 333 ? -9.221 7.580 6.604 1.00 94.44 333 LEU A O 1
ATOM 2400 N N . ARG A 1 334 ? -8.395 6.956 4.601 1.00 95.06 334 ARG A N 1
ATOM 2401 C CA . ARG A 1 334 ? -9.396 5.909 4.346 1.00 95.06 334 ARG A CA 1
ATOM 2402 C C . ARG A 1 334 ? -9.498 4.919 5.508 1.00 95.06 334 ARG A C 1
ATOM 2404 O O . ARG A 1 334 ? -10.595 4.541 5.902 1.00 95.06 334 ARG A O 1
ATOM 2411 N N . LEU A 1 335 ? -8.358 4.482 6.038 1.00 96.69 335 LEU A N 1
ATOM 2412 C CA . LEU A 1 335 ? -8.304 3.495 7.115 1.00 96.69 335 LEU A CA 1
ATOM 2413 C C . LEU A 1 335 ? -8.754 4.078 8.456 1.00 96.69 335 LEU A C 1
ATOM 2415 O O . LEU A 1 335 ? -9.496 3.415 9.177 1.00 96.69 335 LEU A O 1
ATOM 2419 N N . TYR A 1 336 ? -8.349 5.309 8.770 1.00 97.81 336 TYR A N 1
ATOM 2420 C CA . TYR A 1 336 ? -8.782 5.997 9.983 1.00 97.81 336 TYR A CA 1
ATOM 2421 C C . TYR A 1 336 ? -10.283 6.289 9.982 1.00 97.81 336 TYR A C 1
ATOM 2423 O O . TYR A 1 336 ? -10.915 6.126 11.022 1.00 97.81 336 TYR A O 1
ATOM 2431 N N . ASP A 1 337 ? -10.854 6.673 8.838 1.00 96.19 337 ASP A N 1
ATOM 2432 C CA . ASP A 1 337 ? -12.292 6.927 8.716 1.00 96.19 337 ASP A CA 1
ATOM 2433 C C . ASP A 1 337 ? -13.110 5.615 8.736 1.00 96.19 337 ASP A C 1
ATOM 2435 O O . ASP A 1 337 ? -14.188 5.570 9.324 1.00 96.19 337 ASP A O 1
ATOM 2439 N N . ALA A 1 338 ? -12.600 4.520 8.153 1.00 97.44 338 ALA A N 1
ATOM 2440 C CA . ALA A 1 338 ? -13.309 3.234 8.100 1.00 97.44 338 ALA A CA 1
ATOM 2441 C C . ALA A 1 338 ? -13.278 2.441 9.419 1.00 97.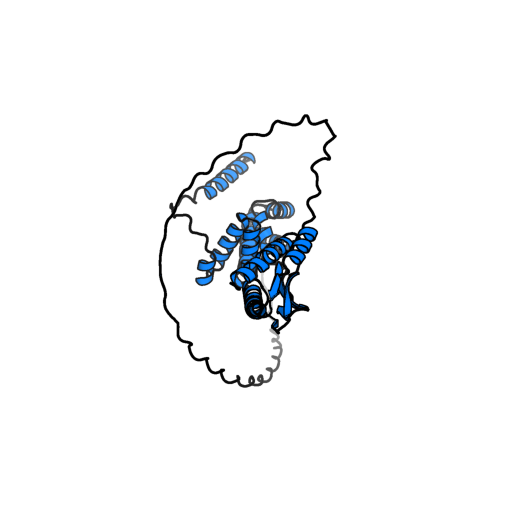44 338 ALA A C 1
ATOM 2443 O O . ALA A 1 338 ? -14.214 1.697 9.712 1.00 97.44 338 ALA A O 1
ATOM 2444 N N . PHE A 1 339 ? -12.209 2.571 10.209 1.00 98.25 339 PHE A N 1
ATOM 2445 C CA . PHE A 1 339 ? -12.020 1.802 11.440 1.00 98.25 339 PHE A CA 1
ATOM 2446 C C . PHE A 1 339 ? -13.163 1.942 12.465 1.00 98.25 339 PHE A C 1
ATOM 2448 O O . PHE A 1 339 ? -13.711 0.912 12.865 1.00 98.25 339 PHE A O 1
ATOM 2455 N N . PRO A 1 340 ? -13.582 3.154 12.887 1.00 97.12 340 PRO A N 1
ATOM 2456 C CA . PRO A 1 340 ? -14.640 3.293 13.889 1.00 97.12 340 PRO A CA 1
ATOM 2457 C C . PRO A 1 340 ? -15.991 2.762 13.394 1.00 97.12 340 PRO A C 1
ATOM 2459 O O . PRO A 1 340 ? -16.715 2.131 14.165 1.00 97.12 340 PRO A O 1
ATOM 2462 N N . GLU A 1 341 ? -16.315 2.954 12.112 1.00 96.44 341 GLU A N 1
ATOM 2463 C CA . GLU A 1 341 ? -17.542 2.417 11.510 1.00 96.44 341 GLU A CA 1
ATOM 2464 C C . GLU A 1 341 ? -17.520 0.885 11.459 1.00 96.44 341 GLU A C 1
ATOM 2466 O O . GLU A 1 341 ? -18.520 0.236 11.774 1.00 96.44 341 GLU A O 1
ATOM 2471 N N . TYR A 1 342 ? -16.362 0.291 11.158 1.00 97.38 342 TYR A N 1
ATOM 2472 C CA . TYR A 1 342 ? -16.191 -1.157 11.199 1.00 97.38 342 TYR A CA 1
ATOM 2473 C C . TYR A 1 342 ? -16.430 -1.710 12.610 1.00 97.38 342 TYR A C 1
ATOM 2475 O O . TYR A 1 342 ? -17.234 -2.630 12.774 1.00 97.38 342 TYR A O 1
ATOM 2483 N N . LEU A 1 343 ? -15.808 -1.118 13.639 1.00 96.94 343 LEU A N 1
ATOM 2484 C CA . LEU A 1 343 ? -16.010 -1.548 15.029 1.00 96.94 343 LEU A CA 1
ATOM 2485 C C . LEU A 1 343 ? -17.473 -1.417 15.455 1.00 96.94 343 LEU A C 1
ATOM 2487 O O . LEU A 1 343 ? -18.039 -2.363 15.998 1.00 96.94 343 LEU A O 1
ATOM 2491 N N . LYS A 1 344 ? -18.102 -0.282 15.137 1.00 95.12 344 LYS A N 1
ATOM 2492 C CA . LYS A 1 344 ? -19.514 -0.023 15.427 1.00 95.12 344 LYS A CA 1
ATOM 2493 C C . LYS A 1 344 ? -20.429 -1.076 14.800 1.00 95.12 344 LYS A C 1
ATOM 2495 O O . LYS A 1 344 ? -21.326 -1.570 15.474 1.00 95.12 344 LYS A O 1
ATOM 2500 N N . SER A 1 345 ? -20.185 -1.450 13.542 1.00 94.19 345 SER A N 1
ATOM 2501 C CA . SER A 1 345 ? -20.972 -2.479 12.848 1.00 94.19 345 SER A CA 1
ATOM 2502 C C . SER A 1 345 ? -20.792 -3.883 13.443 1.00 94.19 345 SER A C 1
ATOM 2504 O O . SER A 1 345 ? -21.725 -4.685 13.449 1.00 94.19 345 SER A O 1
ATOM 2506 N N . ALA A 1 346 ? -19.609 -4.174 13.990 1.00 91.12 346 ALA A N 1
ATOM 2507 C CA . ALA A 1 346 ? -19.296 -5.459 14.604 1.00 91.12 346 ALA A CA 1
ATOM 2508 C C . ALA A 1 346 ? -19.832 -5.588 16.044 1.00 91.12 346 ALA A C 1
ATOM 2510 O O . ALA A 1 346 ? -19.976 -6.707 16.550 1.00 91.12 346 ALA A O 1
ATOM 2511 N N . THR A 1 347 ? -20.164 -4.471 16.703 1.00 88.25 347 THR A N 1
ATOM 2512 C CA . THR A 1 347 ? -20.705 -4.425 18.072 1.00 88.25 347 THR A CA 1
ATOM 2513 C C . THR A 1 347 ? -22.148 -3.895 18.129 1.00 88.25 347 THR A C 1
ATOM 2515 O O . THR A 1 347 ? -22.348 -2.757 18.561 1.00 88.25 347 THR A O 1
ATOM 2518 N N . PRO A 1 348 ? -23.146 -4.697 17.709 1.00 72.38 348 PRO A N 1
ATOM 2519 C CA . PRO A 1 348 ? -24.561 -4.360 17.865 1.00 72.38 348 PRO A CA 1
ATOM 2520 C C . PRO A 1 348 ? -24.992 -4.191 19.332 1.00 72.38 348 PRO A C 1
ATOM 2522 O O . PRO A 1 348 ? -24.361 -4.794 20.239 1.00 72.38 348 PRO A O 1
#

Secondary structure (DSSP, 8-state):
----HHHHHHHHHHHHHHHHSTT-----------HHHHHHTT-HHHHHHHHHHHHHHS-HHHHHHHHHHHHH-HHHHHHHHHHHHHHHHHHHHHSTT-HHHHHHHHHSSTTHHHHHHHHHH-TT--HHHHHHHHHHT----------PPPPP-----------------PPPPPPPPPPPPPPPPPPPPPPPPPPPP----------------PPPPPPPPP---------S---PPPHHHHHHHHHHHT-EEEEHHHHHHHHHHHHHHHHHH-SSPEEEE-SSEEEEPPP-STT-EEEEEEEEE-GGGEEEEEEEEEE---S-TTHHHHHHHHHHHHHHHHHHHH--

Foldseek 3Di:
DDDDPVVVVVVVVVVVVVVVPVPPDDPDPPPPLPLVVCVVVVNLLSSLVSLLVQLVPDDPVSVLVSLVVLQVDVVSLVNLLVVLLVVLLVLLVVVPPDLPVSVCCCCVHPNVSSVVSNCSSDVPDDSSVSSVVSNVVPDPPPPDPDPDDDDDDDDDDDDDDDDDDDDDDDDDDDDDDDDDDDPDDDDDDDDDDDDDDDDDDDDDDDDDDDDDDDDDDDDDDDDDDPDPDDDPPPPDPPLVVLLVVLQVVLKAKDAQVLVVLLLVLLLVLQVVQFPFDFPDDDPFKTWGPADPDALGKTKIWGWAADPPRMIIIGMDIHGRHDPCNPSRSVSSNVSSVVNNVSSVVSRD

Sequence (348 aa):
MFVSRTLRGAIIAVALAAVAALSIGGCATPRQRDWREALKAGDYAAAYSDLFETWRMGTPDVKSEALRYAWRDPNIVAVARKDLAERIQPVADAHAGDLASLAKAVKDGPLEDRVEFAKLVDRRVDVDAEIRAAYGKRAPKVASPVAVPAPAAIPPAPPAAAPVAPALSAAAPPSPPPAAPPPAAPPPAAAPAPVPSAAKAASPVAATAPVATATPPAPKPPTATLEKAPSPAAATPGLLARVEEARKRSAWRCAAARCDKAWAAAESFVAANSDMRIKSATSTLIDTYPPIVIGEIGMKVEKTPIAGGEAQIQITVICRAGRLAQTCPTAQLRLYDAFPEYLKSATP

Radius of gyration: 34.69 Å; chains: 1; bounding box: 106×80×95 Å

pLDDT: mean 74.54, std 20.71, range [32.5, 98.56]